Protein AF-A0A239QYM5-F1 (afdb_monomer)

Foldseek 3Di:
DPPVVPVVVVVVVVVVVVVVLVVVQLVLLLVVLLLLQVFKWKDFQQCCCCVVQNDGRPQKMKIKHFDAPDSSFQKHKMKIKIAGPVCRLAFIWIWMWIWGDDSRKIWTQTPQHNPFIKIFPPWDRDDFWTWGWIDRPPPDTTTDTITGDHDDCVVVCDVPQDDDPPVDRDDDDDDDDDDDDTRGGDPRVVSVVVVD

Radius of gyration: 20.9 Å; Cα contacts (8 Å, |Δi|>4): 338; chains: 1; bounding box: 51×33×72 Å

Nearest PDB structures (foldseek):
  5m3l-assembly1_O  TM=5.747E-01  e=1.608E-01  Lumbricus terrestris
  5o1r-assembly1_A  TM=5.368E-01  e=2.406E-01  Neisseria meningitidis
  5o1r-assembly2_B  TM=4.404E-01  e=1.353E-01  Neisseria meningitidis
  6cuj-assembly1_B  TM=4.727E-01  e=1.704E+00  Neisseria meningitidis

Secondary structure (DSSP, 8-state):
--STTSHHHHHHHHHHHHHHTTTTHHHHHHHHHHHHTTSEEEEEETTHHHHHHSS-GGGEEEEEEEE-SSTT-SEEEEEEEEEETT-TTTSEEEEEEEEEEETTEEEEEETT-TTS-EEEEEEEEETTEEEEEEE-SSS-EEEEEEEEE----HHHHHHHS-S-------------------EEETHHHHHHHTT-

Sequence (196 aa):
MKTVFNYTRIMFVAMAAMAVFTSCTKNEDDYIASSLRSSDWQGKITEYYQNRWGINGSEYSTVMGFESKDYHYTSGRGYELDYKTSSPKENYAFCTFKWFIVDGDITIIYDDDKWNPTYIVDYQLRGNSFYGYIYNASDRRIQFDLEKTTFTEWDYYRKHGSRYLNSDYYYAPKLNNKEGVSIAKGIFADILNKKK

pLDDT: mean 70.11, std 20.22, range [27.67, 97.31]

Solvent-accessible surface area (backbone atoms only — not comparable to full-atom values): 10954 Å² total; per-residue (Å²): 141,79,72,77,74,62,59,64,61,56,56,53,54,56,57,53,57,62,62,55,68,70,65,52,40,62,59,46,22,42,49,52,36,46,57,52,49,71,37,26,36,36,34,36,45,62,48,50,38,38,71,79,66,70,38,80,28,85,59,38,36,35,37,39,40,46,46,53,99,48,84,84,44,38,40,33,40,31,39,40,38,38,22,31,69,92,40,57,92,57,26,27,36,40,44,48,31,38,37,38,48,60,85,72,37,41,38,36,33,36,57,54,41,72,88,56,51,33,34,43,44,89,57,50,80,56,97,55,41,40,33,31,29,41,31,56,86,74,88,53,73,34,50,36,45,25,32,62,40,84,75,84,57,57,67,56,50,57,67,70,36,59,79,77,87,74,84,76,82,73,83,93,70,90,87,85,84,81,87,51,77,66,41,47,33,47,67,53,34,55,52,62,62,69,77,110

Structure (mmCIF, N/CA/C/O backbone):
data_AF-A0A239QYM5-F1
#
_entry.id   AF-A0A239QYM5-F1
#
loop_
_atom_site.group_PDB
_atom_site.id
_atom_site.type_symbol
_atom_site.label_atom_id
_atom_site.label_alt_id
_atom_site.label_comp_id
_atom_site.label_asym_id
_atom_site.label_entity_id
_atom_site.label_seq_id
_atom_site.pdbx_PDB_ins_code
_atom_site.Cartn_x
_atom_site.Cartn_y
_atom_site.Cartn_z
_atom_site.occupancy
_atom_site.B_iso_or_equiv
_atom_site.auth_seq_id
_atom_site.auth_comp_id
_atom_site.auth_asym_id
_atom_site.auth_atom_id
_atom_site.pdbx_PDB_model_num
ATOM 1 N N . MET A 1 1 ? -34.242 -19.684 52.645 1.00 44.31 1 MET A N 1
ATOM 2 C CA . MET A 1 1 ? -34.337 -18.829 51.436 1.00 44.31 1 MET A CA 1
ATOM 3 C C . MET A 1 1 ? -33.280 -17.715 51.456 1.00 44.31 1 MET A C 1
ATOM 5 O O . MET A 1 1 ? -33.625 -16.552 51.597 1.00 44.31 1 MET A O 1
ATOM 9 N N . LYS A 1 2 ? -31.983 -18.045 51.355 1.00 42.97 2 LYS A N 1
ATOM 10 C CA . LYS A 1 2 ? -30.891 -17.042 51.270 1.00 42.97 2 LYS A CA 1
ATOM 11 C C . LYS A 1 2 ? -29.893 -17.307 50.132 1.00 42.97 2 LYS A C 1
ATOM 13 O O . LYS A 1 2 ? -28.949 -16.554 49.958 1.00 42.97 2 LYS A O 1
ATOM 18 N N . THR A 1 3 ? -30.115 -18.349 49.336 1.00 43.06 3 THR A N 1
ATOM 19 C CA . THR A 1 3 ? -29.208 -18.780 48.261 1.00 43.06 3 THR A CA 1
ATOM 20 C C . THR A 1 3 ? -29.663 -18.341 46.868 1.00 43.06 3 THR A C 1
ATOM 22 O O . THR A 1 3 ? -28.852 -18.299 45.954 1.00 43.06 3 THR A O 1
ATOM 25 N N . VAL A 1 4 ? -30.928 -17.938 46.702 1.00 45.62 4 VAL A N 1
ATOM 26 C CA . VAL A 1 4 ? -31.498 -17.544 45.396 1.00 45.62 4 VAL A CA 1
ATOM 27 C C . VAL A 1 4 ? -31.183 -16.081 45.029 1.00 45.62 4 VAL A C 1
ATOM 29 O O . VAL A 1 4 ? -31.246 -15.710 43.865 1.00 45.62 4 VAL A O 1
ATOM 32 N N . PHE A 1 5 ? -30.768 -15.250 45.994 1.00 42.84 5 PHE A N 1
ATOM 33 C CA . PHE A 1 5 ? -30.502 -13.819 45.770 1.00 42.84 5 PHE A CA 1
ATOM 34 C C . PHE A 1 5 ? -29.092 -13.488 45.243 1.00 42.84 5 PHE A C 1
ATOM 36 O O . PHE A 1 5 ? -28.862 -12.358 44.816 1.00 42.84 5 PHE A O 1
ATOM 43 N N . ASN A 1 6 ? -28.153 -14.444 45.246 1.00 44.47 6 ASN A N 1
ATOM 44 C CA . ASN A 1 6 ? -26.763 -14.192 44.835 1.00 44.47 6 ASN A CA 1
ATOM 45 C C . ASN A 1 6 ? -26.455 -14.566 43.377 1.00 44.47 6 ASN A C 1
ATOM 47 O O . ASN A 1 6 ? -25.497 -14.040 42.815 1.00 44.47 6 ASN A O 1
ATOM 51 N N . TYR A 1 7 ? -27.267 -15.405 42.730 1.00 45.75 7 TYR A N 1
ATOM 52 C CA . TYR A 1 7 ? -27.028 -15.800 41.334 1.00 45.75 7 TYR A CA 1
ATOM 53 C C . TYR A 1 7 ? -27.542 -14.771 40.317 1.00 45.75 7 TYR A C 1
ATOM 55 O O . TYR A 1 7 ? -27.006 -14.661 39.218 1.00 45.75 7 TYR A O 1
ATOM 63 N N . THR A 1 8 ? -28.520 -13.945 40.692 1.00 45.50 8 THR A N 1
ATOM 64 C CA . THR A 1 8 ? -29.115 -12.930 39.809 1.00 45.50 8 THR A CA 1
ATOM 65 C C . THR A 1 8 ? -28.198 -11.727 39.567 1.00 45.50 8 THR A C 1
ATOM 67 O O . THR A 1 8 ? -28.269 -11.111 38.509 1.00 45.50 8 THR A O 1
ATOM 70 N N . ARG A 1 9 ? -27.295 -11.402 40.506 1.00 37.19 9 ARG A N 1
ATOM 71 C CA . ARG A 1 9 ? -26.331 -10.293 40.349 1.00 37.19 9 ARG A CA 1
ATOM 72 C C . ARG A 1 9 ? -25.123 -10.660 39.484 1.00 37.19 9 ARG A C 1
ATOM 74 O O . ARG A 1 9 ? -24.604 -9.800 38.785 1.00 37.19 9 ARG A O 1
ATOM 81 N N . ILE A 1 10 ? -24.710 -11.929 39.484 1.00 50.69 10 ILE A N 1
ATOM 82 C CA . ILE A 1 10 ? -23.564 -12.408 38.692 1.00 50.69 10 ILE A CA 1
ATOM 83 C C . ILE A 1 10 ? -23.925 -12.489 37.198 1.00 50.69 10 ILE A C 1
ATOM 85 O O . ILE A 1 10 ? -23.101 -12.163 36.347 1.00 50.69 10 ILE A O 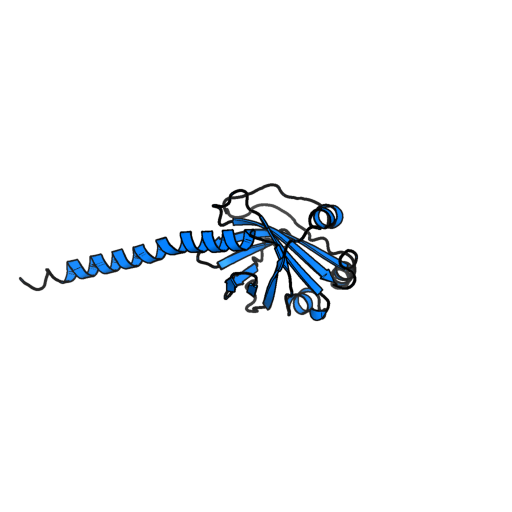1
ATOM 89 N N . MET A 1 11 ? -25.177 -12.821 36.864 1.00 41.81 11 MET A N 1
ATOM 90 C CA . MET A 1 11 ? -25.630 -12.902 35.468 1.00 41.81 11 MET A CA 1
ATOM 91 C C . MET A 1 11 ? -25.714 -11.532 34.764 1.00 41.81 11 MET A C 1
ATOM 93 O O . MET A 1 11 ? -25.454 -11.447 33.567 1.00 41.81 11 MET A O 1
ATOM 97 N N . PHE A 1 12 ? -26.008 -10.448 35.495 1.00 44.31 12 PHE A N 1
ATOM 98 C CA . PHE A 1 12 ? -26.044 -9.089 34.930 1.00 44.31 12 PHE A CA 1
ATOM 99 C C . PHE A 1 12 ? -24.647 -8.511 34.648 1.00 44.31 12 PHE A C 1
ATOM 101 O O . PHE A 1 12 ? -24.471 -7.785 33.672 1.00 44.31 12 PHE A O 1
ATOM 108 N N . VAL A 1 13 ? -23.638 -8.867 35.450 1.00 50.78 13 VAL A N 1
ATOM 109 C CA . VAL A 1 13 ? -22.245 -8.427 35.236 1.00 50.78 13 VAL A CA 1
ATOM 110 C C . VAL A 1 13 ? -21.627 -9.108 34.007 1.00 50.78 13 VAL A C 1
ATOM 112 O O . VAL A 1 13 ? -20.886 -8.470 33.265 1.00 50.78 13 VAL A O 1
ATOM 115 N N . ALA A 1 14 ? -21.985 -10.365 33.729 1.00 43.38 14 ALA A N 1
ATOM 116 C CA . ALA A 1 14 ? -21.497 -11.088 32.552 1.00 43.38 14 ALA A CA 1
ATOM 117 C C . ALA A 1 14 ? -22.069 -10.548 31.224 1.00 43.38 14 ALA A C 1
ATOM 119 O O . ALA A 1 14 ? -21.339 -10.464 30.239 1.00 43.38 14 ALA A O 1
ATOM 120 N N . MET A 1 15 ? -23.339 -10.120 31.193 1.00 45.81 15 MET A N 1
ATOM 121 C CA . MET A 1 15 ? -23.929 -9.467 30.010 1.00 45.81 15 MET A CA 1
ATOM 122 C C . MET A 1 15 ? -23.412 -8.037 29.803 1.00 45.81 15 MET A C 1
ATOM 124 O O . MET A 1 15 ? -23.202 -7.626 28.664 1.00 45.81 15 MET A O 1
ATOM 128 N N . ALA A 1 16 ? -23.137 -7.297 30.883 1.00 47.28 16 ALA A N 1
ATOM 129 C CA . ALA A 1 16 ? -22.505 -5.983 30.785 1.00 47.28 16 ALA A CA 1
ATOM 130 C C . ALA A 1 16 ? -21.058 -6.077 30.270 1.00 47.28 16 ALA A C 1
ATOM 132 O O . ALA A 1 16 ? -20.654 -5.243 29.471 1.00 47.28 16 ALA A O 1
ATOM 133 N N . ALA A 1 17 ? -20.300 -7.114 30.648 1.00 41.53 17 ALA A N 1
ATOM 134 C CA . ALA A 1 17 ? -18.936 -7.326 30.157 1.00 41.53 17 ALA A CA 1
ATOM 135 C C . ALA A 1 17 ? -18.876 -7.655 28.652 1.00 41.53 17 ALA A C 1
ATOM 137 O O . ALA A 1 17 ? -17.955 -7.209 27.976 1.00 41.53 17 ALA A O 1
ATOM 138 N N . MET A 1 18 ? -19.871 -8.362 28.099 1.00 43.09 18 MET A N 1
ATOM 139 C CA . MET A 1 18 ? -19.946 -8.615 26.648 1.00 43.09 18 MET A CA 1
ATOM 140 C C . MET A 1 18 ? -20.320 -7.361 25.841 1.00 43.09 18 MET A C 1
ATOM 142 O O . MET A 1 18 ? -19.916 -7.242 24.689 1.00 43.09 18 MET A O 1
ATOM 146 N N . ALA A 1 19 ? -21.032 -6.402 26.442 1.00 45.22 19 ALA A N 1
ATOM 147 C CA . ALA A 1 19 ? -21.375 -5.129 25.802 1.00 45.22 19 ALA A CA 1
ATOM 148 C C . ALA A 1 19 ? -20.209 -4.116 25.764 1.00 45.22 19 ALA A C 1
ATOM 150 O O . ALA A 1 19 ? -20.283 -3.124 25.042 1.00 45.22 19 ALA A O 1
ATOM 151 N N . VAL A 1 20 ? -19.126 -4.350 26.519 1.00 41.16 20 VAL A N 1
ATOM 152 C CA . VAL A 1 20 ? -17.941 -3.468 26.531 1.00 41.16 20 VAL A CA 1
ATOM 153 C C . VAL A 1 20 ? -17.001 -3.760 25.353 1.00 41.16 20 VAL A C 1
ATOM 155 O O . VAL A 1 20 ? -16.323 -2.852 24.881 1.00 41.16 20 VAL A O 1
ATOM 158 N N . PHE A 1 21 ? -17.007 -4.978 24.801 1.00 42.19 21 PHE A N 1
ATOM 159 C CA . PHE A 1 21 ? -16.112 -5.337 23.693 1.00 42.19 21 PHE A CA 1
ATOM 160 C C . PHE A 1 21 ? -16.542 -4.792 22.323 1.00 42.19 21 PHE A C 1
ATOM 162 O O . PHE A 1 21 ? -15.709 -4.699 21.432 1.00 42.19 21 PHE A O 1
ATOM 169 N N . THR A 1 22 ? -17.793 -4.356 22.145 1.00 44.97 22 THR A N 1
ATOM 170 C CA . THR A 1 22 ? -18.272 -3.814 20.856 1.00 44.97 22 THR A CA 1
ATOM 171 C C . THR A 1 22 ? -18.148 -2.290 20.740 1.00 44.97 22 THR A C 1
ATOM 173 O O . THR A 1 22 ? -18.453 -1.728 19.693 1.00 44.97 22 THR A O 1
ATOM 176 N N . SER A 1 23 ? -17.754 -1.592 21.813 1.00 39.66 23 SER A N 1
ATOM 177 C CA . SER A 1 23 ? -17.667 -0.121 21.834 1.00 39.66 23 SER A CA 1
ATOM 178 C C . SER A 1 23 ? -16.258 0.421 21.572 1.00 39.66 23 SER A C 1
ATOM 180 O O . SER A 1 23 ? -16.128 1.610 21.277 1.00 39.66 23 SER A O 1
ATOM 182 N N . CYS A 1 24 ? -15.215 -0.400 21.704 1.00 46.97 24 CYS A N 1
ATOM 183 C CA . CYS A 1 24 ? -13.837 0.028 21.450 1.00 46.97 24 CYS A CA 1
ATOM 184 C C . CYS A 1 24 ? -13.438 -0.136 19.980 1.00 46.97 24 CYS A C 1
ATOM 186 O O . CYS A 1 24 ? -12.717 0.718 19.472 1.00 46.97 24 CYS A O 1
ATOM 188 N N . THR A 1 25 ? -13.964 -1.152 19.287 1.00 53.25 25 THR A N 1
ATOM 189 C CA . THR A 1 25 ? -13.592 -1.454 17.894 1.00 53.25 25 THR A CA 1
ATOM 190 C C . THR A 1 25 ? -13.949 -0.319 16.945 1.00 53.25 25 THR A C 1
ATOM 192 O O . THR A 1 25 ? -13.138 0.065 16.118 1.00 53.25 25 THR A O 1
ATOM 195 N N . LYS A 1 26 ? -15.102 0.336 17.134 1.00 58.53 26 LYS A N 1
ATOM 196 C CA . LYS A 1 26 ? -15.477 1.497 16.312 1.00 58.53 26 LYS A CA 1
ATOM 197 C C . LYS A 1 26 ? -14.468 2.650 16.417 1.00 58.53 26 LYS A C 1
ATOM 199 O O . LYS A 1 26 ? -14.127 3.255 15.410 1.00 58.53 26 LYS A O 1
ATOM 204 N N . ASN A 1 27 ? -13.979 2.939 17.625 1.00 72.25 27 ASN A N 1
ATOM 205 C CA . ASN A 1 27 ? -12.994 4.005 17.829 1.00 72.25 27 ASN A CA 1
ATOM 206 C C . ASN A 1 27 ? -11.602 3.607 17.312 1.00 72.25 27 ASN A C 1
ATOM 208 O O . ASN A 1 27 ? -10.841 4.463 16.865 1.00 72.25 27 ASN A O 1
ATOM 212 N N . GLU A 1 28 ? -11.266 2.321 17.396 1.00 82.00 28 GLU A N 1
ATOM 213 C CA . GLU A 1 28 ? -10.005 1.762 16.912 1.00 82.00 28 GLU A CA 1
ATOM 214 C C . GLU A 1 28 ? -9.948 1.738 15.381 1.00 82.00 28 GLU A C 1
ATOM 216 O O . GLU A 1 28 ? -9.005 2.276 14.799 1.00 82.00 28 GLU A O 1
ATOM 221 N N . ASP A 1 29 ? -10.992 1.237 14.724 1.00 85.12 29 ASP A N 1
ATOM 222 C CA . ASP A 1 29 ? -11.104 1.208 13.266 1.00 85.12 29 ASP A CA 1
ATOM 223 C C . ASP A 1 29 ? -11.077 2.629 12.683 1.00 85.12 29 ASP A C 1
ATOM 225 O O . ASP A 1 29 ? -10.397 2.882 11.686 1.00 85.12 29 ASP A O 1
ATOM 229 N N . ASP A 1 30 ? -11.753 3.587 13.329 1.00 84.44 30 ASP A N 1
ATOM 230 C CA . ASP A 1 30 ? -11.715 5.003 12.947 1.00 84.44 30 ASP A CA 1
ATOM 231 C C . ASP A 1 30 ? -10.291 5.584 13.063 1.00 84.44 30 ASP A C 1
ATOM 233 O O . ASP A 1 30 ? -9.836 6.322 12.179 1.00 84.44 30 ASP A O 1
ATOM 237 N N . TYR A 1 31 ? -9.553 5.233 14.124 1.00 86.75 31 TYR A N 1
ATOM 238 C CA . TYR A 1 31 ? -8.163 5.657 14.316 1.00 86.75 31 TYR A CA 1
ATOM 239 C C . TYR A 1 31 ? -7.226 5.063 13.258 1.00 86.75 31 TYR A C 1
ATOM 241 O O . TYR A 1 31 ? -6.402 5.789 12.687 1.00 86.75 31 TYR A O 1
ATOM 249 N N . ILE A 1 32 ? -7.365 3.770 12.963 1.00 89.88 32 ILE A N 1
ATOM 250 C CA . ILE A 1 32 ? -6.603 3.082 11.914 1.00 89.88 32 ILE A CA 1
ATOM 251 C C . ILE A 1 32 ? -6.903 3.736 10.564 1.00 89.88 32 ILE A C 1
ATOM 253 O O . ILE A 1 32 ? -5.979 4.134 9.853 1.00 89.88 32 ILE A O 1
ATOM 257 N N . ALA A 1 33 ? -8.183 3.946 10.241 1.00 89.69 33 ALA A N 1
ATOM 258 C CA .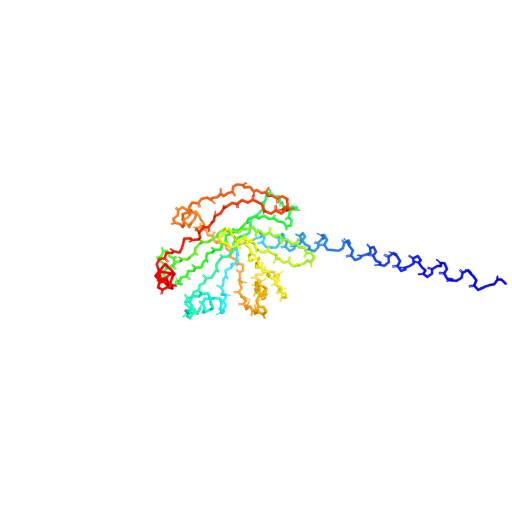 ALA A 1 33 ? -8.616 4.592 9.006 1.00 89.69 33 ALA A CA 1
ATOM 259 C C . ALA A 1 33 ? -8.011 5.990 8.860 1.00 89.69 33 ALA A C 1
ATOM 261 O O . ALA A 1 33 ? -7.502 6.348 7.797 1.00 89.69 33 ALA A O 1
ATOM 262 N N . SER A 1 34 ? -8.067 6.791 9.926 1.00 88.75 34 SER A N 1
ATOM 263 C CA . SER A 1 34 ? -7.494 8.136 9.947 1.00 88.75 34 SER A CA 1
ATOM 264 C C . SER A 1 34 ? -5.979 8.107 9.768 1.00 88.75 34 SER A C 1
ATOM 266 O O . SER A 1 34 ? -5.428 8.959 9.071 1.00 88.75 34 SER A O 1
ATOM 268 N N . SER A 1 35 ? -5.300 7.137 10.377 1.00 92.06 35 SER A N 1
ATOM 269 C CA . SER A 1 35 ? -3.848 6.992 10.284 1.00 92.06 35 SER A CA 1
ATOM 270 C C . SER A 1 35 ? -3.422 6.588 8.873 1.00 92.06 35 SER A C 1
ATOM 272 O O . SER A 1 35 ? -2.556 7.257 8.305 1.00 92.06 35 SER A O 1
ATOM 274 N N . LEU A 1 36 ? -4.091 5.599 8.264 1.00 92.88 36 LEU A N 1
ATOM 275 C CA . LEU A 1 36 ? -3.855 5.173 6.878 1.00 92.88 36 LEU A CA 1
ATOM 276 C C . LEU A 1 36 ? -3.997 6.336 5.897 1.00 92.88 36 LEU A C 1
ATOM 278 O O . LEU A 1 36 ? -3.128 6.535 5.058 1.00 92.88 36 LEU A O 1
ATOM 282 N N . ARG A 1 37 ? -5.058 7.138 6.043 1.00 91.56 37 ARG A N 1
ATOM 283 C CA . ARG A 1 37 ? -5.362 8.281 5.164 1.00 91.56 37 ARG A CA 1
ATOM 284 C C . ARG A 1 37 ? -4.504 9.519 5.422 1.00 91.56 37 ARG A C 1
ATOM 286 O O . ARG A 1 37 ? -4.624 10.506 4.702 1.00 91.56 37 ARG A O 1
ATOM 293 N N . SER A 1 38 ? -3.678 9.520 6.467 1.00 89.88 38 SER A N 1
ATOM 294 C CA . SER A 1 38 ? -2.882 10.696 6.841 1.00 89.88 38 SER A CA 1
ATOM 295 C C . SER A 1 38 ? -1.667 10.936 5.937 1.00 89.88 38 SER A C 1
ATOM 297 O O . SER A 1 38 ? -0.956 11.923 6.151 1.00 89.88 38 SER A O 1
ATOM 299 N N . SER A 1 39 ? -1.380 10.009 5.018 1.00 92.50 39 SER A N 1
ATOM 300 C CA . SER A 1 39 ? -0.243 10.041 4.099 1.00 92.50 39 SER A CA 1
ATOM 301 C C . SER A 1 39 ? -0.323 8.917 3.071 1.00 92.50 39 SER A C 1
ATOM 303 O O . SER A 1 39 ? -1.140 8.009 3.2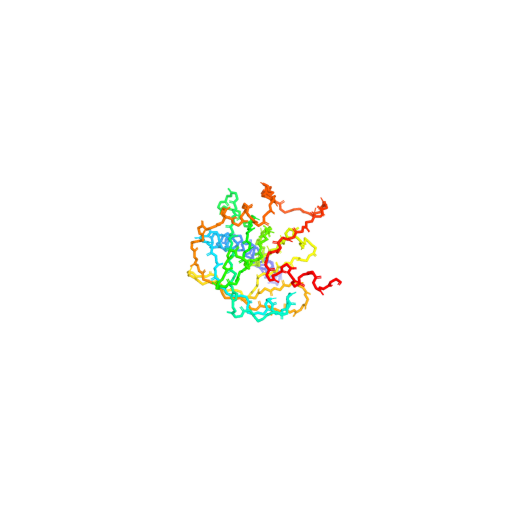01 1.00 92.50 39 SER A O 1
ATOM 305 N N . ASP A 1 40 ? 0.608 8.934 2.124 1.00 96.75 40 ASP A N 1
ATOM 306 C CA . ASP A 1 40 ? 1.000 7.733 1.398 1.00 96.75 40 ASP A CA 1
ATOM 307 C C . ASP A 1 40 ? 2.024 6.930 2.212 1.00 96.75 40 ASP A C 1
ATOM 309 O O . ASP A 1 40 ? 2.725 7.466 3.077 1.00 96.75 40 ASP A O 1
ATOM 313 N N . TRP A 1 41 ? 2.134 5.641 1.919 1.00 97.31 41 TRP A N 1
ATOM 314 C CA . TRP A 1 41 ? 3.014 4.711 2.619 1.00 97.31 41 TRP A CA 1
ATOM 315 C C . TRP A 1 41 ? 3.958 4.064 1.629 1.00 97.31 41 TRP A C 1
ATOM 317 O O . TRP A 1 41 ? 3.510 3.391 0.706 1.00 97.31 41 TRP A O 1
ATOM 327 N N . GLN A 1 42 ? 5.257 4.271 1.804 1.00 96.38 42 GLN A N 1
ATOM 328 C CA . GLN A 1 42 ? 6.264 3.845 0.849 1.00 96.38 42 GLN A CA 1
ATOM 329 C C . GLN A 1 42 ? 7.358 3.016 1.497 1.00 96.38 42 GLN A C 1
ATOM 331 O O . GLN A 1 42 ? 7.915 3.390 2.519 1.00 96.38 42 GLN A O 1
ATOM 336 N N . GLY A 1 43 ? 7.744 1.930 0.846 1.00 93.31 43 GLY A N 1
ATOM 337 C CA . GLY A 1 43 ? 8.843 1.109 1.320 1.00 93.31 43 GLY A CA 1
ATOM 338 C C . GLY A 1 43 ? 8.932 -0.185 0.546 1.00 93.31 43 GLY A C 1
ATOM 339 O O . GLY A 1 43 ? 8.904 -0.168 -0.687 1.00 93.31 43 GLY A O 1
ATOM 340 N N . LYS A 1 44 ? 9.086 -1.296 1.260 1.00 87.50 44 LYS A N 1
ATOM 341 C CA . LYS A 1 44 ? 9.330 -2.611 0.673 1.00 87.50 44 LYS A CA 1
ATOM 342 C C . LYS A 1 44 ? 8.295 -3.620 1.134 1.00 87.50 44 LYS A C 1
ATOM 344 O O . LYS A 1 44 ? 7.927 -3.676 2.302 1.00 87.50 44 LYS A O 1
ATOM 349 N N . ILE A 1 45 ? 7.938 -4.499 0.209 1.00 84.06 45 ILE A N 1
ATOM 350 C CA . ILE A 1 45 ? 7.223 -5.736 0.499 1.00 84.06 45 ILE A CA 1
ATOM 351 C C . ILE A 1 45 ? 8.168 -6.874 0.116 1.00 84.06 45 ILE A C 1
ATOM 353 O O . ILE A 1 45 ? 8.296 -7.246 -1.051 1.00 84.06 45 ILE A O 1
ATOM 357 N N . THR A 1 46 ? 8.930 -7.355 1.096 1.00 64.94 46 THR A N 1
ATOM 358 C CA . THR A 1 46 ? 10.202 -8.071 0.899 1.00 64.94 46 THR A CA 1
ATOM 359 C C . THR A 1 46 ? 10.068 -9.367 0.101 1.00 64.94 46 THR A C 1
ATOM 361 O O . THR A 1 46 ? 10.946 -9.664 -0.708 1.00 64.94 46 THR A O 1
ATOM 364 N N . GLU A 1 47 ? 8.968 -10.111 0.269 1.00 63.16 47 GLU A N 1
ATOM 365 C CA . GLU A 1 47 ? 8.757 -11.395 -0.425 1.00 63.16 47 GLU A CA 1
ATOM 366 C C . GLU A 1 47 ? 7.697 -11.357 -1.536 1.00 63.16 47 GLU A C 1
ATOM 368 O O . GLU A 1 47 ? 7.566 -12.317 -2.298 1.00 63.16 47 GLU A O 1
ATOM 373 N N . TYR A 1 48 ? 6.938 -10.269 -1.668 1.00 64.19 48 TYR A N 1
ATOM 374 C CA . TYR A 1 48 ? 5.825 -10.196 -2.620 1.00 64.19 48 TYR A CA 1
ATOM 375 C C . TYR A 1 48 ? 6.291 -10.303 -4.068 1.00 64.19 48 TYR A C 1
ATOM 377 O O . TYR A 1 48 ? 5.770 -11.111 -4.835 1.00 64.19 48 TYR A O 1
ATOM 385 N N . TYR A 1 49 ? 7.350 -9.577 -4.413 1.00 57.78 49 TYR A N 1
ATOM 386 C CA . TYR A 1 49 ? 7.933 -9.574 -5.750 1.00 57.78 49 TYR A CA 1
ATOM 387 C C . TYR A 1 49 ? 8.456 -10.948 -6.178 1.00 57.78 49 TYR A C 1
ATOM 389 O O . TYR A 1 49 ? 8.221 -11.395 -7.305 1.00 57.78 49 TYR A O 1
ATOM 397 N N . GLN A 1 50 ? 9.113 -11.660 -5.263 1.00 53.84 50 GLN A N 1
ATOM 398 C CA . GLN A 1 50 ? 9.644 -12.986 -5.556 1.00 53.84 50 GLN A CA 1
ATOM 399 C C . GLN A 1 50 ? 8.526 -14.026 -5.668 1.00 53.84 50 GLN A C 1
ATOM 401 O O . GLN A 1 50 ? 8.591 -14.901 -6.527 1.00 53.84 50 GLN A O 1
ATOM 406 N N . ASN A 1 51 ? 7.458 -13.894 -4.885 1.00 53.91 51 ASN A N 1
ATOM 407 C CA . ASN A 1 51 ? 6.344 -14.840 -4.900 1.00 53.91 51 ASN A CA 1
ATOM 408 C C . ASN A 1 51 ? 5.361 -14.598 -6.057 1.00 53.91 51 ASN A C 1
ATOM 410 O O . ASN A 1 51 ? 4.960 -15.545 -6.733 1.00 53.91 51 ASN A O 1
ATOM 414 N N . ARG A 1 52 ? 4.996 -13.341 -6.336 1.00 55.03 52 ARG A N 1
ATOM 415 C CA . ARG A 1 52 ? 4.077 -12.982 -7.430 1.00 55.03 52 ARG A CA 1
ATOM 416 C C . ARG A 1 52 ? 4.767 -13.097 -8.793 1.00 55.03 52 ARG A C 1
ATOM 418 O O . ARG A 1 52 ? 4.194 -13.626 -9.753 1.00 55.03 52 ARG A O 1
ATOM 425 N N . TRP A 1 53 ? 6.035 -12.688 -8.870 1.00 51.09 53 TRP A N 1
ATOM 426 C CA . TRP A 1 53 ? 6.734 -12.479 -10.143 1.00 51.09 53 TRP A CA 1
ATOM 427 C C . TRP A 1 53 ? 8.102 -13.161 -10.271 1.00 51.09 53 TRP A C 1
ATOM 429 O O . TRP A 1 53 ? 8.656 -13.168 -11.366 1.00 51.09 53 TRP A O 1
ATOM 439 N N . GLY A 1 54 ? 8.634 -13.801 -9.226 1.00 53.97 54 GLY A N 1
ATOM 440 C CA . GLY A 1 54 ? 9.918 -14.512 -9.308 1.00 53.97 54 GLY A CA 1
ATOM 441 C C . GLY A 1 54 ? 11.147 -13.600 -9.335 1.00 53.97 54 GLY A C 1
ATOM 442 O O . GLY A 1 54 ? 12.209 -14.045 -9.762 1.00 53.97 54 GLY A O 1
ATOM 443 N N . ILE A 1 55 ? 11.023 -12.338 -8.908 1.00 61.38 55 ILE A N 1
ATOM 444 C CA . ILE A 1 55 ? 12.110 -11.346 -8.940 1.00 61.38 55 ILE A CA 1
ATOM 445 C C . ILE A 1 55 ? 12.563 -10.935 -7.538 1.00 61.38 55 ILE A C 1
ATOM 447 O O . ILE A 1 55 ? 11.760 -10.876 -6.610 1.00 61.38 55 ILE A O 1
ATOM 451 N N . ASN A 1 56 ? 13.854 -10.627 -7.392 1.00 64.56 56 ASN A N 1
ATOM 452 C CA . ASN A 1 56 ? 14.414 -10.128 -6.138 1.00 64.56 56 ASN A CA 1
ATOM 453 C C . ASN A 1 56 ? 13.783 -8.769 -5.787 1.00 64.56 56 ASN A C 1
ATOM 455 O O . ASN A 1 56 ? 13.970 -7.794 -6.513 1.00 64.56 56 ASN A O 1
ATOM 459 N N . GLY A 1 57 ? 1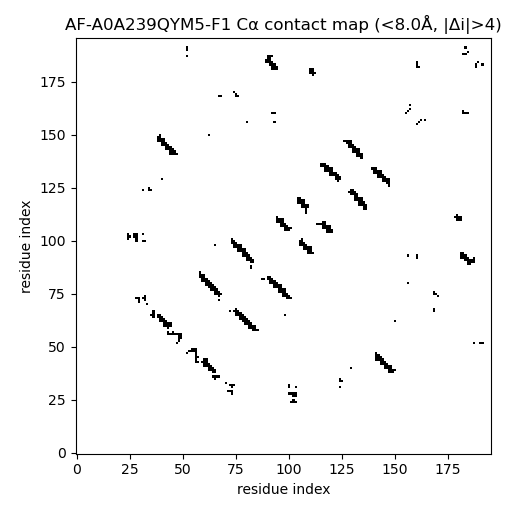3.047 -8.714 -4.675 1.00 65.12 57 GLY A N 1
ATOM 460 C CA . GLY A 1 57 ? 12.307 -7.529 -4.232 1.00 65.12 57 GLY A CA 1
ATOM 461 C C . GLY A 1 57 ? 13.178 -6.357 -3.770 1.00 65.12 57 GLY A C 1
ATOM 462 O O . GLY A 1 57 ? 12.656 -5.270 -3.552 1.00 65.12 57 GLY A O 1
ATOM 463 N N . SER A 1 58 ? 14.497 -6.534 -3.621 1.00 73.12 58 SER A N 1
ATOM 464 C CA . SER A 1 58 ? 15.384 -5.501 -3.065 1.00 73.12 58 SER A CA 1
ATOM 465 C C . SER A 1 58 ? 15.525 -4.248 -3.935 1.00 73.12 58 SER A C 1
ATOM 467 O O . SER A 1 58 ? 15.784 -3.172 -3.392 1.00 73.12 58 SER A O 1
ATOM 469 N N . GLU A 1 59 ? 15.348 -4.383 -5.253 1.00 79.50 59 GLU A N 1
ATOM 470 C CA . GLU A 1 59 ? 15.433 -3.289 -6.233 1.00 79.50 59 GLU A CA 1
ATOM 471 C C . GLU A 1 59 ? 14.123 -2.503 -6.373 1.00 79.50 59 GLU A C 1
ATOM 473 O O . GLU A 1 59 ? 14.087 -1.481 -7.068 1.00 79.50 59 GLU A O 1
ATOM 478 N N . TYR A 1 60 ? 13.053 -2.979 -5.736 1.00 80.75 60 TYR A N 1
ATOM 479 C CA . TYR A 1 60 ? 11.704 -2.462 -5.898 1.00 80.75 60 TYR A CA 1
ATOM 480 C C . TYR A 1 60 ? 11.234 -1.715 -4.655 1.00 80.75 60 TYR A C 1
ATOM 482 O O . TYR A 1 60 ? 11.672 -1.980 -3.532 1.00 80.75 60 TYR A O 1
ATOM 490 N N . SER A 1 61 ? 10.344 -0.757 -4.878 1.00 89.94 61 SER A N 1
ATOM 491 C CA . SER A 1 61 ? 9.626 -0.053 -3.828 1.00 89.94 61 SER A CA 1
ATOM 492 C C . SER A 1 61 ? 8.142 -0.070 -4.143 1.00 89.94 61 SER A C 1
ATOM 494 O O . SER A 1 61 ? 7.751 0.038 -5.305 1.00 89.94 61 SER A O 1
ATOM 496 N N . THR A 1 62 ? 7.346 -0.194 -3.090 1.00 91.44 62 THR A N 1
ATOM 497 C CA . THR A 1 62 ? 5.894 -0.086 -3.134 1.00 91.44 62 THR A CA 1
ATOM 498 C C . THR A 1 62 ? 5.480 1.240 -2.517 1.00 91.44 62 THR A C 1
ATOM 500 O O . THR A 1 62 ? 6.038 1.633 -1.493 1.00 91.44 62 THR A O 1
ATOM 503 N N . VAL A 1 63 ? 4.499 1.907 -3.119 1.00 95.06 63 VAL A N 1
ATOM 504 C CA . VAL A 1 63 ? 3.789 3.062 -2.563 1.00 95.06 63 VAL A CA 1
ATOM 505 C C . VAL A 1 63 ? 2.308 2.721 -2.503 1.00 95.06 63 VAL A C 1
ATOM 507 O O . VAL A 1 63 ? 1.725 2.352 -3.520 1.00 95.06 63 VAL A O 1
ATOM 510 N N . MET A 1 64 ? 1.695 2.881 -1.334 1.00 95.25 64 MET A N 1
ATOM 511 C CA . MET A 1 64 ? 0.263 2.702 -1.122 1.00 95.25 64 MET A CA 1
ATOM 512 C C . MET A 1 64 ? -0.384 4.015 -0.692 1.00 95.25 64 MET A C 1
ATOM 514 O O . MET A 1 64 ? 0.0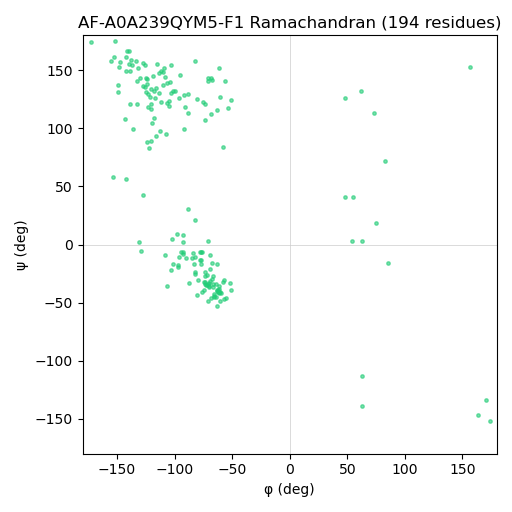38 4.628 0.287 1.00 95.25 64 MET A O 1
ATOM 518 N N . GLY A 1 65 ? -1.427 4.427 -1.407 1.00 95.19 65 GLY A N 1
ATOM 519 C CA . GLY A 1 65 ? -2.270 5.566 -1.047 1.00 95.19 65 GLY A CA 1
ATOM 520 C C . GLY A 1 65 ? -3.658 5.096 -0.623 1.00 95.19 65 GLY A C 1
ATOM 521 O O . GLY A 1 65 ? -4.240 4.233 -1.283 1.00 95.19 65 GLY A O 1
ATOM 522 N N . PHE A 1 66 ? -4.204 5.675 0.450 1.00 93.12 66 PHE A N 1
ATOM 523 C CA . PHE A 1 66 ? -5.541 5.368 0.967 1.00 93.12 66 PHE A CA 1
ATOM 524 C C . PHE A 1 66 ? -6.413 6.625 0.959 1.00 93.12 66 PHE A C 1
ATOM 526 O O . PHE A 1 66 ? -6.117 7.618 1.618 1.00 93.12 66 PHE A O 1
ATOM 533 N N . GLU A 1 67 ? -7.529 6.568 0.243 1.00 90.56 67 GLU A N 1
ATOM 534 C CA . GLU A 1 67 ? -8.518 7.635 0.122 1.00 90.56 67 GLU A CA 1
ATOM 535 C C . GLU A 1 67 ? -9.873 7.166 0.662 1.00 90.56 67 GLU A C 1
ATOM 537 O O . GLU A 1 67 ? -10.280 6.018 0.481 1.00 90.56 67 GLU A O 1
ATOM 542 N N . SER A 1 68 ? -10.620 8.075 1.284 1.00 81.69 68 SER A N 1
ATOM 543 C CA . SER A 1 68 ? -12.038 7.871 1.578 1.00 81.69 68 SER A CA 1
ATOM 544 C C . SER A 1 68 ? -12.833 9.136 1.284 1.00 81.69 68 SER A C 1
ATOM 546 O O . SER A 1 68 ? -12.274 10.229 1.229 1.00 81.69 68 SER A O 1
ATOM 548 N N . LYS A 1 69 ? -14.142 8.979 1.079 1.00 73.00 69 LYS A N 1
ATOM 549 C CA . LYS A 1 69 ? -15.064 10.090 0.812 1.00 73.00 69 LYS A CA 1
ATOM 550 C C . LYS A 1 69 ? -15.237 11.001 2.027 1.00 73.00 69 LYS A C 1
ATOM 552 O O . LYS A 1 69 ? -15.524 12.180 1.858 1.00 73.00 69 LYS A O 1
ATOM 557 N N . ASP A 1 70 ? -15.099 10.439 3.225 1.00 69.12 70 ASP A N 1
ATOM 558 C CA . ASP A 1 70 ? -15.291 11.125 4.499 1.00 69.12 70 ASP A CA 1
ATOM 559 C C . ASP A 1 70 ? -14.253 10.633 5.519 1.00 69.12 70 ASP A C 1
ATOM 561 O O . ASP A 1 70 ? -13.823 9.476 5.483 1.00 69.12 70 ASP A O 1
ATOM 565 N N . TYR A 1 71 ? -13.855 11.510 6.441 1.00 64.06 71 TYR A N 1
ATOM 566 C CA . TYR A 1 71 ? -12.922 11.179 7.514 1.00 64.06 71 TYR A CA 1
ATOM 567 C C . TYR A 1 71 ? -13.484 10.187 8.540 1.00 64.06 71 TYR A C 1
ATOM 569 O O . TYR A 1 71 ? -12.691 9.605 9.278 1.00 64.06 71 TYR A O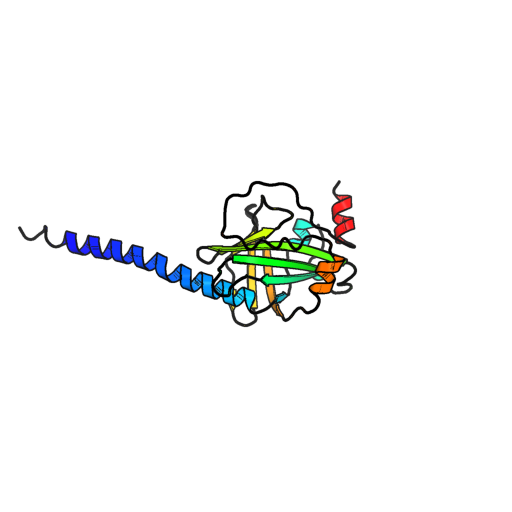 1
ATOM 577 N N . HIS A 1 72 ? -14.797 9.966 8.574 1.00 65.94 72 HIS A N 1
ATOM 578 C CA . HIS A 1 72 ? -15.466 9.015 9.468 1.00 65.94 72 HIS A CA 1
ATOM 579 C C . HIS A 1 72 ? -15.663 7.623 8.865 1.00 65.94 72 HIS A C 1
ATOM 581 O O . HIS A 1 72 ? -16.290 6.765 9.481 1.00 65.94 72 HIS A O 1
ATOM 587 N N . TYR A 1 73 ? -15.193 7.390 7.640 1.00 75.00 73 TYR A N 1
ATOM 588 C CA . TYR A 1 73 ? -15.307 6.077 7.027 1.00 75.00 73 TYR A CA 1
ATOM 589 C C . TYR A 1 73 ? -14.069 5.229 7.300 1.00 75.00 73 TYR A C 1
ATOM 591 O O . TYR A 1 73 ? -12.936 5.599 6.981 1.00 75.00 73 TYR A O 1
ATOM 599 N N . THR A 1 74 ? -14.330 4.024 7.796 1.00 84.19 74 THR A N 1
ATOM 600 C CA . THR A 1 74 ? -13.375 2.922 7.950 1.00 84.19 74 THR A CA 1
ATOM 601 C C . THR A 1 74 ? -13.192 2.136 6.653 1.00 84.19 74 THR A C 1
ATOM 603 O O . THR A 1 74 ? -12.794 0.979 6.661 1.00 84.19 74 THR A O 1
ATOM 606 N N . SER A 1 75 ? -13.520 2.746 5.513 1.00 84.31 75 SER A N 1
ATOM 607 C CA . SER A 1 75 ? -13.432 2.137 4.190 1.00 84.31 75 SER A CA 1
ATOM 608 C C . SER A 1 75 ? -13.211 3.184 3.111 1.00 84.31 75 SER A C 1
ATOM 610 O O . SER A 1 75 ? -13.476 4.374 3.311 1.00 84.31 75 SER A O 1
ATOM 612 N N . GLY A 1 76 ? -12.744 2.745 1.948 1.00 85.19 76 GLY A N 1
ATOM 613 C CA . GLY A 1 76 ? -12.514 3.632 0.825 1.00 85.19 76 GLY A CA 1
ATOM 614 C C . GLY A 1 76 ? -11.835 2.968 -0.366 1.00 85.19 76 GLY A C 1
ATOM 615 O O . GLY A 1 76 ? -11.991 1.773 -0.635 1.00 85.19 76 GLY A O 1
ATOM 616 N N . ARG A 1 77 ? -11.107 3.790 -1.116 1.00 85.94 77 ARG A N 1
ATOM 617 C CA . ARG A 1 77 ? -10.339 3.407 -2.300 1.00 85.94 77 ARG A CA 1
ATOM 618 C C . ARG A 1 77 ? -8.865 3.625 -2.035 1.00 85.94 77 ARG A C 1
ATOM 620 O O . ARG A 1 77 ? -8.496 4.438 -1.198 1.00 85.94 77 ARG A O 1
ATOM 627 N N . GLY A 1 78 ? -8.027 2.897 -2.741 1.00 89.62 78 GLY A N 1
ATOM 628 C CA . GLY A 1 78 ? -6.600 3.118 -2.675 1.00 89.62 78 GLY A CA 1
ATOM 629 C C . GLY A 1 78 ? -5.903 2.720 -3.953 1.00 89.62 78 GLY A C 1
ATOM 630 O O . GLY A 1 78 ? -6.517 2.208 -4.898 1.00 89.62 78 GLY A O 1
ATOM 631 N N . TYR A 1 79 ? -4.616 3.008 -3.960 1.00 88.69 79 TYR A N 1
ATOM 632 C CA . TYR A 1 79 ? -3.721 2.782 -5.078 1.00 88.69 79 TYR A CA 1
ATOM 633 C C . TYR A 1 79 ? -2.478 2.110 -4.547 1.00 88.69 79 TYR A C 1
ATOM 635 O O . TYR A 1 79 ? -1.985 2.482 -3.485 1.00 88.69 79 TYR A O 1
ATOM 643 N N . GLU A 1 80 ? -1.964 1.160 -5.302 1.00 89.00 80 GLU A N 1
ATOM 644 C CA . GLU A 1 80 ? -0.657 0.579 -5.069 1.00 89.00 80 GLU A CA 1
ATOM 645 C C . GLU A 1 80 ? 0.171 0.753 -6.335 1.00 89.00 80 GLU A C 1
ATOM 647 O O . GLU A 1 80 ? -0.277 0.473 -7.453 1.00 89.00 80 GLU A O 1
ATOM 652 N N . LEU A 1 81 ? 1.370 1.283 -6.143 1.00 87.75 81 LEU A N 1
ATOM 653 C CA . LEU A 1 81 ? 2.385 1.425 -7.164 1.00 87.75 81 LEU A CA 1
ATOM 654 C C . LEU A 1 81 ? 3.615 0.651 -6.717 1.00 87.75 81 LEU A C 1
ATOM 656 O O . LEU A 1 81 ? 4.278 1.037 -5.760 1.00 87.75 81 LEU A O 1
ATOM 660 N N . ASP A 1 82 ? 3.959 -0.367 -7.480 1.00 85.25 82 ASP A N 1
ATOM 661 C CA . ASP A 1 82 ? 5.208 -1.093 -7.357 1.00 85.25 82 ASP A CA 1
ATOM 662 C C . ASP A 1 82 ? 6.142 -0.654 -8.475 1.00 85.25 82 ASP A C 1
ATOM 664 O O . ASP A 1 82 ? 5.753 -0.657 -9.643 1.00 85.25 82 ASP A O 1
ATOM 668 N N . TYR A 1 83 ? 7.383 -0.294 -8.170 1.00 82.19 83 TYR A N 1
ATOM 669 C CA . TYR A 1 83 ? 8.310 0.154 -9.205 1.00 82.19 83 TYR A CA 1
ATOM 670 C C . TYR A 1 83 ? 9.761 -0.187 -8.904 1.00 82.19 83 TYR A C 1
ATOM 672 O O . TYR A 1 83 ? 10.183 -0.287 -7.751 1.00 82.19 83 TYR A O 1
ATOM 680 N N . LYS A 1 84 ? 10.562 -0.334 -9.963 1.00 82.44 84 LYS A N 1
ATOM 681 C CA . LYS A 1 84 ? 12.013 -0.476 -9.836 1.00 82.44 84 LYS A CA 1
ATOM 682 C C . LYS A 1 84 ? 12.615 0.875 -9.476 1.00 82.44 84 LYS A C 1
ATOM 684 O O . LYS A 1 84 ? 12.509 1.826 -10.247 1.00 82.44 84 LYS A O 1
ATOM 689 N N . THR A 1 85 ? 13.297 0.956 -8.340 1.00 87.00 85 THR A N 1
ATOM 690 C CA . THR A 1 85 ? 13.820 2.218 -7.781 1.00 87.00 85 THR A CA 1
ATOM 691 C C . THR A 1 85 ? 14.757 2.978 -8.723 1.00 87.00 85 THR A C 1
ATOM 693 O O . THR A 1 85 ? 14.756 4.206 -8.721 1.00 87.00 85 THR A O 1
ATOM 696 N N . SER A 1 86 ? 15.499 2.276 -9.586 1.00 85.50 86 SER A N 1
ATOM 697 C CA . SER A 1 86 ? 16.374 2.888 -10.595 1.00 85.50 86 SER A CA 1
ATOM 698 C C . SER A 1 86 ? 15.650 3.427 -11.836 1.00 85.50 86 SER A C 1
ATOM 700 O O . SER A 1 86 ? 16.264 4.122 -12.639 1.00 85.50 86 SER A O 1
ATOM 702 N N . SER A 1 87 ? 14.377 3.076 -12.044 1.00 79.12 87 SER A N 1
ATOM 703 C CA . SER A 1 87 ? 13.612 3.398 -13.263 1.00 79.12 87 SER A CA 1
ATOM 704 C C . SER A 1 87 ? 12.092 3.462 -12.994 1.00 79.12 87 SER A C 1
ATOM 706 O O . SER A 1 87 ? 11.311 2.750 -13.633 1.00 79.12 87 SER A O 1
ATOM 708 N N . PRO A 1 88 ? 11.643 4.332 -12.065 1.00 81.81 88 PRO A N 1
ATOM 709 C CA . PRO A 1 88 ? 10.282 4.325 -11.514 1.00 81.81 88 PRO A CA 1
ATOM 710 C C . PRO A 1 88 ? 9.169 4.479 -12.560 1.00 81.81 88 PRO A C 1
ATOM 712 O O . PRO A 1 88 ? 8.101 3.894 -12.426 1.00 81.81 88 PRO A O 1
ATOM 715 N N . LYS A 1 89 ? 9.430 5.227 -13.640 1.00 81.62 89 LYS A N 1
ATOM 716 C CA . LYS A 1 89 ? 8.452 5.509 -14.706 1.00 81.62 89 LYS A CA 1
ATOM 717 C C . LYS A 1 89 ? 8.501 4.534 -15.880 1.00 81.62 89 LYS A C 1
ATOM 719 O O . LYS A 1 89 ? 7.635 4.587 -16.749 1.00 81.62 89 LYS A O 1
ATOM 724 N N . GLU A 1 90 ? 9.497 3.657 -15.924 1.00 75.00 90 GLU A N 1
ATOM 725 C CA . GLU A 1 90 ? 9.682 2.697 -17.018 1.00 75.00 90 GLU A CA 1
ATOM 726 C C . GLU A 1 90 ? 9.323 1.277 -16.580 1.00 75.00 90 GLU A C 1
ATOM 728 O O . GLU A 1 90 ? 8.756 0.512 -17.358 1.00 75.00 90 GLU A O 1
ATOM 733 N N . ASN A 1 91 ? 9.611 0.942 -15.320 1.00 73.50 91 ASN A N 1
ATOM 734 C CA . ASN A 1 91 ? 9.439 -0.390 -14.757 1.00 73.50 91 ASN A CA 1
ATOM 735 C C . ASN A 1 91 ? 8.544 -0.319 -13.526 1.00 73.50 91 ASN A C 1
ATOM 737 O O . ASN A 1 91 ? 9.037 -0.179 -12.405 1.00 73.50 91 ASN A O 1
ATOM 741 N N . TYR A 1 92 ? 7.235 -0.417 -13.751 1.00 76.94 92 TYR A N 1
ATOM 742 C CA . TYR A 1 92 ? 6.245 -0.334 -12.687 1.00 76.94 92 TYR A CA 1
ATOM 743 C C . TYR A 1 92 ? 5.005 -1.193 -12.944 1.00 76.94 92 TYR A C 1
ATOM 745 O O . TYR A 1 92 ? 4.650 -1.503 -14.085 1.00 76.94 92 TYR A O 1
ATOM 753 N N . ALA A 1 93 ? 4.322 -1.532 -11.860 1.00 76.31 93 ALA A N 1
ATOM 754 C CA . ALA A 1 93 ? 2.963 -2.032 -11.840 1.00 76.31 93 ALA A CA 1
ATOM 755 C C . ALA A 1 93 ? 2.110 -1.072 -11.007 1.00 76.31 93 ALA A C 1
ATOM 757 O O . ALA A 1 93 ? 2.514 -0.637 -9.935 1.00 76.31 93 ALA A O 1
ATOM 758 N N . PHE A 1 94 ? 0.941 -0.712 -11.527 1.00 79.38 94 PHE A N 1
ATOM 759 C CA . PHE A 1 94 ? -0.004 0.165 -10.846 1.00 79.38 94 PHE A CA 1
ATOM 760 C C . PHE A 1 94 ? -1.350 -0.540 -10.752 1.00 79.38 94 PHE A C 1
ATOM 762 O O . PHE A 1 94 ? -1.856 -1.046 -11.758 1.00 79.38 94 PHE A O 1
ATOM 769 N N . CYS A 1 95 ? -1.938 -0.553 -9.564 1.00 77.75 95 CYS A N 1
ATOM 770 C CA . CYS A 1 95 ? -3.251 -1.132 -9.337 1.00 77.75 95 CYS A CA 1
ATOM 771 C C . CYS A 1 95 ? -4.091 -0.275 -8.391 1.00 77.75 95 CYS A C 1
ATOM 773 O O . CYS A 1 95 ? -3.592 0.515 -7.590 1.00 77.75 95 CYS A O 1
ATOM 775 N N . THR A 1 96 ? -5.402 -0.422 -8.526 1.00 83.25 96 THR A N 1
ATOM 776 C CA . THR A 1 96 ? -6.392 0.200 -7.655 1.00 83.25 96 THR A CA 1
ATOM 777 C C . THR A 1 96 ? -7.059 -0.865 -6.809 1.00 83.25 96 THR A C 1
ATOM 779 O O . THR A 1 96 ? -7.258 -2.003 -7.245 1.00 83.25 96 THR A O 1
ATOM 782 N N . PHE A 1 97 ? -7.447 -0.487 -5.599 1.00 81.81 97 PHE A N 1
ATOM 783 C CA . PHE A 1 97 ? -8.112 -1.394 -4.680 1.00 81.81 97 PHE A CA 1
ATOM 784 C C . PHE A 1 97 ? -9.208 -0.702 -3.877 1.00 81.81 97 PHE A C 1
ATOM 786 O O . PHE A 1 97 ? -9.305 0.525 -3.792 1.00 81.81 97 PHE A O 1
ATOM 793 N N . LYS A 1 98 ? -10.096 -1.512 -3.311 1.00 86.31 98 LYS A N 1
ATOM 794 C CA . LYS A 1 98 ? -10.989 -1.114 -2.220 1.00 86.31 98 LYS A CA 1
ATOM 795 C C . LYS A 1 98 ? -10.344 -1.526 -0.912 1.00 86.31 98 LYS A C 1
ATOM 797 O O . LYS A 1 98 ? -9.714 -2.578 -0.864 1.00 86.31 98 LYS A O 1
ATOM 802 N N . TRP A 1 99 ? -10.537 -0.737 0.132 1.00 90.88 99 TRP A N 1
ATOM 803 C CA . TRP A 1 99 ? -10.114 -1.117 1.473 1.00 90.88 99 TRP A CA 1
ATOM 804 C C . TRP A 1 99 ? -11.234 -0.892 2.477 1.00 90.88 99 TRP A C 1
ATOM 806 O O . TRP A 1 99 ? -12.099 -0.035 2.275 1.00 90.88 99 TRP A O 1
ATOM 816 N N . PHE A 1 100 ? -11.226 -1.673 3.547 1.00 87.94 100 PHE A N 1
ATOM 817 C CA . PHE A 1 100 ? -12.084 -1.479 4.707 1.00 87.94 100 PHE A CA 1
ATOM 818 C C . PHE A 1 100 ? -11.448 -2.095 5.948 1.00 87.94 100 PHE A C 1
ATOM 820 O O . PHE A 1 100 ? -10.597 -2.974 5.832 1.00 87.94 100 PHE A O 1
ATOM 827 N N . ILE A 1 101 ? -11.860 -1.620 7.118 1.00 84.75 101 ILE A N 1
ATOM 828 C CA . ILE A 1 101 ? -11.375 -2.080 8.415 1.00 84.75 101 ILE A CA 1
ATOM 829 C C . ILE A 1 101 ? -12.550 -2.667 9.181 1.00 84.75 101 ILE A C 1
ATOM 831 O O . ILE A 1 101 ? -13.630 -2.068 9.211 1.00 84.75 101 ILE A O 1
ATOM 835 N N . VAL A 1 102 ? -12.337 -3.853 9.742 1.00 78.75 102 VAL A N 1
ATOM 836 C CA . VAL A 1 102 ? -13.283 -4.530 10.629 1.00 78.75 102 VAL A CA 1
ATOM 837 C C . VAL A 1 102 ? -12.484 -5.144 11.764 1.00 78.75 102 VAL A C 1
ATOM 839 O O . VAL A 1 102 ? -11.618 -5.978 11.510 1.00 78.75 102 VAL A O 1
ATOM 842 N N . ASP A 1 103 ? -12.796 -4.742 12.994 1.00 79.06 103 ASP A N 1
ATOM 843 C CA . ASP A 1 103 ? -12.194 -5.291 14.214 1.00 79.06 103 ASP A CA 1
ATOM 844 C C . ASP A 1 103 ? -10.651 -5.210 14.203 1.00 79.06 103 ASP A C 1
ATOM 846 O O . ASP A 1 103 ? -9.959 -6.144 14.602 1.00 79.06 103 ASP A O 1
ATOM 850 N N . GLY A 1 104 ? -10.107 -4.086 13.724 1.00 79.81 104 GLY A N 1
ATOM 851 C CA . GLY A 1 104 ? -8.668 -3.821 13.648 1.00 79.81 104 GLY A CA 1
ATOM 852 C C . GLY A 1 104 ? -7.965 -4.357 12.397 1.00 79.81 104 GLY A C 1
ATOM 853 O O . GLY A 1 104 ? -6.874 -3.888 12.067 1.00 79.81 104 GLY A O 1
ATOM 854 N N . ASP A 1 105 ? -8.580 -5.267 11.643 1.00 82.69 105 ASP A N 1
ATOM 855 C CA . ASP A 1 105 ? -7.969 -5.850 10.448 1.00 82.69 105 ASP A CA 1
ATOM 856 C C . ASP A 1 105 ? -8.260 -5.007 9.207 1.00 82.69 105 ASP A C 1
ATOM 858 O O . ASP A 1 105 ? -9.413 -4.693 8.897 1.00 82.69 105 ASP A O 1
ATOM 862 N N . ILE A 1 106 ? -7.218 -4.679 8.438 1.00 91.69 106 ILE A N 1
ATOM 863 C CA . ILE A 1 106 ? -7.377 -3.954 7.174 1.00 91.69 106 ILE A CA 1
ATOM 864 C C . ILE A 1 106 ? -7.519 -4.985 6.055 1.00 91.69 106 ILE A C 1
ATOM 866 O O . ILE A 1 106 ? -6.601 -5.754 5.768 1.00 91.69 106 ILE A O 1
ATOM 870 N N . THR A 1 107 ? -8.659 -4.973 5.376 1.00 88.12 107 THR A N 1
ATOM 871 C CA . THR A 1 107 ? -8.896 -5.792 4.186 1.00 88.12 107 THR A CA 1
ATOM 872 C C . THR A 1 107 ? -8.743 -4.946 2.932 1.00 88.12 107 THR A C 1
ATOM 874 O O . THR A 1 107 ? -9.327 -3.870 2.825 1.00 88.12 107 THR A O 1
ATOM 877 N N . ILE A 1 108 ? -7.996 -5.458 1.962 1.00 88.50 108 ILE A N 1
ATOM 878 C CA . ILE A 1 108 ? -7.789 -4.915 0.625 1.00 88.50 108 ILE A CA 1
ATOM 879 C C . ILE A 1 108 ? -8.408 -5.872 -0.394 1.00 88.50 108 ILE A C 1
ATOM 881 O O . ILE A 1 108 ? -8.152 -7.072 -0.399 1.00 88.50 108 ILE A O 1
ATOM 885 N N . ILE A 1 109 ? -9.209 -5.329 -1.303 1.00 81.81 109 ILE A N 1
ATOM 886 C CA . ILE A 1 109 ? -9.730 -6.051 -2.462 1.00 81.81 109 ILE A CA 1
ATOM 887 C C . ILE A 1 109 ? -9.230 -5.325 -3.701 1.00 81.81 109 ILE A C 1
ATOM 889 O O . ILE A 1 109 ? -9.733 -4.246 -4.034 1.00 81.81 109 ILE A O 1
ATOM 893 N N . TYR A 1 110 ? -8.240 -5.908 -4.373 1.00 78.12 110 TYR A N 1
ATOM 894 C CA . TYR A 1 110 ? -7.735 -5.358 -5.623 1.00 78.12 110 TYR A CA 1
ATOM 895 C C . TYR A 1 110 ? -8.777 -5.492 -6.731 1.00 78.12 110 TYR A C 1
ATOM 897 O O . TYR A 1 110 ? -9.518 -6.475 -6.814 1.00 78.12 110 TYR A O 1
ATOM 905 N N . ASP A 1 111 ? -8.849 -4.489 -7.604 1.00 73.94 111 ASP A N 1
ATOM 906 C CA . ASP A 1 111 ? -9.825 -4.496 -8.694 1.00 73.94 111 ASP A CA 1
ATOM 907 C C . ASP A 1 111 ? -9.517 -5.562 -9.760 1.00 73.94 111 ASP A C 1
ATOM 909 O O . ASP A 1 111 ? -10.426 -5.963 -10.493 1.00 73.94 111 ASP A O 1
ATOM 913 N N . ASP A 1 112 ? -8.270 -6.031 -9.838 1.00 65.69 112 ASP A N 1
ATOM 914 C CA . ASP A 1 112 ? -7.812 -7.104 -10.727 1.00 65.69 112 ASP A CA 1
ATOM 915 C C . ASP A 1 112 ? -7.908 -8.508 -10.102 1.00 65.69 112 ASP A C 1
ATOM 917 O O . ASP A 1 112 ? -7.811 -9.494 -10.828 1.00 65.69 112 ASP A O 1
ATOM 921 N N . ASP A 1 113 ? -8.154 -8.612 -8.790 1.00 67.00 113 ASP A N 1
ATOM 922 C CA . ASP A 1 113 ? -8.251 -9.885 -8.067 1.00 67.00 113 ASP A CA 1
ATOM 923 C C . ASP A 1 113 ? -9.346 -9.868 -6.985 1.00 67.00 113 ASP A C 1
ATOM 925 O O . ASP A 1 113 ? -9.137 -10.103 -5.795 1.00 67.00 113 ASP A O 1
ATOM 929 N N . LYS A 1 114 ? -10.576 -9.567 -7.414 1.00 65.56 114 LYS A N 1
ATOM 930 C CA . LYS A 1 114 ? -11.726 -9.344 -6.517 1.00 65.56 114 LYS A CA 1
ATOM 931 C C . LYS A 1 114 ? -12.138 -10.570 -5.690 1.00 65.56 114 LYS A C 1
ATOM 933 O O . LYS A 1 114 ? -12.921 -10.425 -4.753 1.00 65.56 114 LYS A O 1
ATOM 938 N N . TRP A 1 115 ? -11.685 -11.764 -6.073 1.00 66.81 115 TRP A N 1
ATOM 939 C CA . TRP A 1 115 ? -12.057 -13.034 -5.442 1.00 66.81 115 TRP A CA 1
ATOM 940 C C . TRP A 1 115 ? -11.050 -13.501 -4.395 1.00 66.81 115 TRP A C 1
ATOM 942 O O . TRP A 1 115 ? -11.375 -14.402 -3.626 1.00 66.81 115 TRP A O 1
ATOM 952 N N . ASN A 1 116 ? -9.879 -12.864 -4.332 1.00 73.06 116 ASN A N 1
ATOM 953 C CA . ASN A 1 116 ? -8.840 -13.163 -3.358 1.00 73.06 116 ASN A CA 1
ATOM 954 C C . ASN A 1 116 ? -8.521 -11.891 -2.564 1.00 73.06 116 ASN A C 1
ATOM 956 O O . ASN A 1 116 ? -7.591 -11.160 -2.907 1.00 73.06 116 ASN A O 1
ATOM 960 N N . PRO A 1 117 ? -9.314 -11.586 -1.519 1.00 81.25 117 PRO A N 1
ATOM 961 C CA . PRO A 1 117 ? -8.999 -10.496 -0.617 1.00 81.25 117 PRO A CA 1
ATOM 962 C C . PRO A 1 117 ? -7.607 -10.677 -0.020 1.00 81.25 117 PRO A C 1
ATOM 964 O O . PRO A 1 117 ? -7.195 -11.778 0.355 1.00 81.25 117 PRO A O 1
ATOM 967 N N . THR A 1 118 ? -6.918 -9.557 0.089 1.00 84.25 118 THR A N 1
ATOM 968 C CA . THR A 1 118 ? -5.645 -9.432 0.770 1.00 84.25 118 THR A CA 1
ATOM 969 C C . THR A 1 118 ? -5.896 -8.762 2.106 1.00 84.25 118 THR A C 1
ATOM 971 O O . THR A 1 118 ? -6.677 -7.825 2.211 1.00 84.25 118 THR A O 1
ATOM 974 N N . TYR A 1 119 ? -5.227 -9.220 3.140 1.00 86.38 119 TYR A N 1
ATOM 975 C CA . TYR A 1 119 ? -5.446 -8.779 4.501 1.00 86.38 119 TYR A CA 1
ATOM 976 C C . TYR A 1 119 ? -4.121 -8.306 5.086 1.00 86.38 119 TYR A C 1
ATOM 978 O O . TYR A 1 119 ? -3.095 -8.970 4.919 1.00 86.38 119 TYR A O 1
ATOM 986 N N . ILE A 1 120 ? -4.151 -7.170 5.772 1.00 90.44 120 ILE A N 1
ATOM 987 C CA . ILE A 1 120 ? -3.026 -6.635 6.533 1.00 90.44 120 ILE A CA 1
ATOM 988 C C . ILE A 1 120 ? -3.314 -6.873 8.013 1.00 90.44 120 ILE A C 1
ATOM 990 O O . ILE A 1 120 ? -4.300 -6.362 8.543 1.00 90.44 120 ILE A O 1
ATOM 994 N N . VAL A 1 121 ? -2.444 -7.641 8.665 1.00 87.75 121 VAL A N 1
ATOM 995 C CA . VAL A 1 121 ? -2.588 -8.071 10.067 1.00 87.75 121 VAL A CA 1
ATOM 996 C C . VAL A 1 121 ? -1.269 -8.020 10.812 1.00 87.75 121 VAL A C 1
ATOM 998 O O . VAL A 1 121 ? -0.202 -7.907 10.200 1.00 87.75 121 VAL A O 1
ATOM 1001 N N . ASP A 1 122 ? -1.364 -8.114 12.142 1.00 89.69 122 ASP A N 1
ATOM 1002 C CA . ASP A 1 122 ? -0.228 -8.067 13.067 1.00 89.69 122 ASP A CA 1
ATOM 1003 C C . ASP A 1 122 ? 0.705 -6.890 12.742 1.00 89.69 122 ASP A C 1
ATOM 1005 O O . ASP A 1 122 ? 1.932 -7.018 12.704 1.00 89.69 122 ASP A O 1
ATOM 1009 N N . TYR A 1 123 ? 0.094 -5.749 12.419 1.00 93.31 123 TYR A N 1
ATOM 1010 C CA . TYR A 1 123 ? 0.782 -4.566 11.939 1.00 93.31 123 TYR A CA 1
ATOM 1011 C C . TYR A 1 123 ? 0.906 -3.515 13.036 1.00 93.31 123 TYR A C 1
ATOM 1013 O O . TYR A 1 123 ? 0.098 -3.426 13.960 1.00 93.31 123 TYR A O 1
ATOM 1021 N N . GLN A 1 124 ? 1.916 -2.667 12.895 1.00 93.75 124 GLN A N 1
ATOM 1022 C CA . GLN A 1 124 ? 2.036 -1.435 13.650 1.00 93.75 124 GLN A CA 1
ATOM 1023 C C . GLN A 1 124 ? 1.864 -0.262 12.696 1.00 93.75 124 GLN A C 1
ATOM 1025 O O . GLN A 1 124 ? 2.625 -0.113 11.745 1.00 93.75 124 GLN A O 1
ATOM 1030 N N . LEU A 1 125 ? 0.881 0.587 12.990 1.00 93.94 125 LEU A N 1
ATOM 1031 C CA . LEU A 1 125 ? 0.594 1.818 12.264 1.00 93.94 125 LEU A CA 1
ATOM 1032 C C . LEU A 1 125 ? 0.712 2.990 13.239 1.00 93.94 125 LEU A C 1
ATOM 1034 O O . LEU A 1 125 ? -0.242 3.341 13.933 1.00 93.94 125 LEU A O 1
ATOM 1038 N N . ARG A 1 126 ? 1.915 3.558 13.367 1.00 86.50 126 ARG A N 1
ATOM 1039 C CA . ARG A 1 126 ? 2.177 4.627 14.342 1.00 86.50 126 ARG A CA 1
ATOM 1040 C C . ARG A 1 126 ? 3.246 5.594 13.856 1.00 86.50 126 ARG A C 1
ATOM 1042 O O . ARG A 1 126 ? 4.352 5.194 13.502 1.00 86.50 126 ARG A O 1
ATOM 1049 N N . GLY A 1 127 ? 2.946 6.889 13.960 1.00 90.06 127 GLY A N 1
ATOM 1050 C CA . GLY A 1 127 ? 3.879 7.951 13.591 1.00 90.06 127 GLY A CA 1
ATOM 1051 C C . GLY A 1 127 ? 4.209 7.887 12.103 1.00 90.06 127 GLY A C 1
ATOM 1052 O O . GLY A 1 127 ? 3.327 8.105 11.277 1.00 90.06 127 GLY A O 1
ATOM 1053 N N . ASN A 1 128 ? 5.467 7.573 11.789 1.00 94.19 128 ASN A N 1
ATOM 1054 C CA . ASN A 1 128 ? 5.952 7.457 10.415 1.00 94.19 128 ASN A CA 1
ATOM 1055 C C . ASN A 1 128 ? 6.085 6.009 9.932 1.00 94.19 128 ASN A C 1
ATOM 1057 O O . ASN A 1 128 ? 6.582 5.807 8.832 1.00 94.19 128 ASN A O 1
ATOM 1061 N N . SER A 1 129 ? 5.670 5.017 10.722 1.00 94.69 129 SER A N 1
ATOM 1062 C CA . SER A 1 129 ? 5.905 3.604 10.417 1.00 94.69 129 SER A CA 1
ATOM 1063 C C . SER A 1 129 ? 4.601 2.852 10.191 1.00 94.69 129 SER A C 1
ATOM 1065 O O . SER A 1 129 ? 3.663 2.968 10.988 1.00 94.69 129 SER A O 1
ATOM 1067 N N . PHE A 1 130 ? 4.594 2.049 9.132 1.00 96.19 130 PHE A N 1
ATOM 1068 C CA . PHE A 1 130 ? 3.566 1.076 8.812 1.00 96.19 130 PHE A CA 1
ATOM 1069 C C . PHE A 1 130 ? 4.230 -0.225 8.363 1.00 96.19 130 PHE A C 1
ATOM 1071 O O . PHE A 1 130 ? 4.664 -0.361 7.224 1.00 96.19 130 PHE A O 1
ATOM 1078 N N . TYR A 1 131 ? 4.320 -1.189 9.270 1.00 94.19 131 TYR A N 1
ATOM 1079 C CA . TYR A 1 131 ? 4.933 -2.489 8.999 1.00 94.19 131 TYR A CA 1
ATOM 1080 C C . TYR A 1 131 ? 4.081 -3.602 9.593 1.00 94.19 131 TYR A C 1
ATOM 1082 O O . TYR A 1 131 ? 3.361 -3.383 10.567 1.00 94.19 131 TYR A O 1
ATOM 1090 N N . GLY A 1 132 ? 4.170 -4.801 9.031 1.00 92.88 132 GLY A N 1
ATOM 1091 C CA . GLY A 1 132 ? 3.356 -5.938 9.452 1.00 92.88 132 GLY A CA 1
ATOM 1092 C C . GLY A 1 132 ? 3.357 -7.039 8.407 1.00 92.88 132 GLY A C 1
ATOM 1093 O O . GLY A 1 132 ? 4.348 -7.222 7.693 1.00 92.88 132 GLY A O 1
ATOM 1094 N N . TYR A 1 133 ? 2.236 -7.751 8.296 1.00 87.94 133 TYR A N 1
ATOM 1095 C CA . TYR A 1 133 ? 2.089 -8.847 7.346 1.00 87.94 133 TYR A CA 1
ATOM 1096 C C . TYR A 1 133 ? 0.898 -8.669 6.417 1.00 87.94 133 TYR A C 1
ATOM 1098 O O . TYR A 1 133 ? -0.200 -8.332 6.847 1.00 87.94 133 TYR A O 1
ATOM 1106 N N . ILE A 1 134 ? 1.127 -8.984 5.148 1.00 87.38 134 ILE A N 1
ATOM 1107 C CA . ILE A 1 134 ? 0.122 -9.145 4.106 1.00 87.38 134 ILE A CA 1
ATOM 1108 C C . ILE A 1 134 ? -0.153 -10.645 3.924 1.00 87.38 134 ILE A C 1
ATOM 1110 O O . ILE A 1 134 ? 0.788 -11.430 3.791 1.00 87.38 134 ILE A O 1
ATOM 1114 N N . TYR A 1 135 ? -1.419 -11.063 3.892 1.00 80.25 135 TYR A N 1
ATOM 1115 C CA . TYR A 1 135 ? -1.814 -12.444 3.578 1.00 80.25 135 TYR A CA 1
ATOM 1116 C C . TYR A 1 135 ? -3.045 -12.492 2.665 1.00 80.25 135 TYR A C 1
ATOM 1118 O O . TYR A 1 135 ? -3.892 -11.612 2.725 1.00 80.25 135 TYR A O 1
ATOM 1126 N N . ASN A 1 136 ? -3.167 -13.518 1.819 1.00 70.06 136 ASN A N 1
ATOM 1127 C CA . ASN A 1 136 ? -4.285 -13.706 0.875 1.00 70.06 136 ASN A CA 1
ATOM 1128 C C . ASN A 1 136 ? -4.930 -15.103 1.010 1.00 70.06 136 ASN A C 1
ATOM 1130 O O . ASN A 1 136 ? -5.208 -15.784 0.027 1.00 70.06 136 ASN A O 1
ATOM 1134 N N . ALA A 1 137 ? -5.119 -15.551 2.255 1.00 62.12 137 ALA A N 1
ATOM 1135 C CA . ALA A 1 137 ? -5.688 -16.851 2.640 1.00 62.12 137 ALA A CA 1
ATOM 1136 C C . ALA A 1 137 ? -4.910 -18.118 2.203 1.00 62.12 137 ALA A C 1
ATOM 1138 O O . ALA A 1 137 ? -5.346 -19.224 2.506 1.00 62.12 137 ALA A O 1
ATOM 1139 N N . SER A 1 138 ? -3.740 -17.999 1.563 1.00 62.81 138 SER A N 1
ATOM 1140 C CA . SER A 1 138 ? -2.898 -19.143 1.169 1.00 62.81 138 SER A CA 1
ATOM 1141 C C . SER A 1 138 ? -1.890 -19.587 2.253 1.00 62.81 138 SER A C 1
ATOM 1143 O O . SER A 1 138 ? -0.782 -20.006 1.918 1.00 62.81 138 SER A O 1
ATOM 1145 N N . ASP A 1 139 ? -2.221 -19.406 3.539 1.00 57.31 139 ASP A N 1
ATOM 1146 C CA . ASP A 1 139 ? -1.384 -19.649 4.739 1.00 57.31 139 ASP A CA 1
ATOM 1147 C C . ASP A 1 139 ? -0.002 -18.963 4.784 1.00 57.31 139 ASP A C 1
ATOM 1149 O O . ASP A 1 139 ? 0.750 -19.121 5.749 1.00 57.31 139 ASP A O 1
ATOM 1153 N N . ARG A 1 140 ? 0.351 -18.148 3.784 1.00 71.38 140 ARG A N 1
ATOM 1154 C CA . ARG A 1 140 ? 1.636 -17.450 3.728 1.00 71.38 140 ARG A CA 1
ATOM 1155 C C . ARG A 1 140 ? 1.470 -15.976 4.061 1.00 71.38 140 ARG A C 1
ATOM 1157 O O . ARG A 1 140 ? 0.726 -15.254 3.404 1.00 71.38 140 ARG A O 1
ATOM 1164 N N . ARG A 1 141 ? 2.219 -15.540 5.070 1.00 81.56 141 ARG A N 1
ATOM 1165 C CA . ARG A 1 141 ? 2.329 -14.144 5.490 1.00 81.56 141 ARG A CA 1
ATOM 1166 C C . ARG A 1 141 ? 3.567 -13.526 4.857 1.00 81.56 141 ARG A C 1
ATOM 1168 O O . ARG A 1 141 ? 4.660 -14.069 4.985 1.00 81.56 141 ARG A O 1
ATOM 1175 N N . ILE A 1 142 ? 3.390 -12.407 4.171 1.00 82.75 142 ILE A N 1
ATOM 1176 C CA . ILE A 1 142 ? 4.457 -11.647 3.526 1.00 82.75 142 ILE A CA 1
ATOM 1177 C C . ILE A 1 142 ? 4.697 -10.393 4.350 1.00 82.75 142 ILE A C 1
ATOM 1179 O O . ILE A 1 142 ? 3.780 -9.601 4.545 1.00 82.75 142 ILE A O 1
ATOM 1183 N N . GLN A 1 143 ? 5.922 -10.202 4.828 1.00 87.75 143 GLN A N 1
ATOM 1184 C CA . GLN A 1 143 ? 6.259 -9.000 5.577 1.00 87.75 143 GLN A CA 1
ATOM 1185 C C . GLN A 1 143 ? 6.299 -7.772 4.656 1.00 87.75 143 GLN A C 1
ATOM 1187 O O . GLN A 1 143 ? 6.809 -7.832 3.531 1.00 87.75 143 GLN A O 1
ATOM 1192 N N . PHE A 1 144 ? 5.799 -6.650 5.163 1.00 90.19 144 PHE A N 1
ATOM 1193 C CA . PHE A 1 144 ? 6.012 -5.330 4.582 1.00 90.19 144 PHE A CA 1
ATOM 1194 C C . PHE A 1 144 ? 6.586 -4.371 5.620 1.00 90.19 144 PHE A C 1
ATOM 1196 O O . PHE A 1 144 ? 6.378 -4.534 6.825 1.00 90.19 144 PHE A O 1
ATOM 1203 N N . ASP A 1 145 ? 7.296 -3.371 5.119 1.00 93.00 145 ASP A N 1
ATOM 1204 C CA . ASP A 1 145 ? 7.850 -2.267 5.888 1.00 93.00 145 ASP A CA 1
ATOM 1205 C C . ASP A 1 145 ? 7.740 -0.994 5.046 1.00 93.00 145 ASP A C 1
ATOM 1207 O O . ASP A 1 145 ? 8.402 -0.859 4.010 1.00 93.00 145 ASP A O 1
ATOM 1211 N N . LEU A 1 146 ? 6.821 -0.116 5.441 1.00 95.44 146 LEU A N 1
ATOM 1212 C CA . LEU A 1 146 ? 6.490 1.125 4.761 1.00 95.44 146 LEU A CA 1
ATOM 1213 C C . LEU A 1 146 ? 6.654 2.299 5.724 1.00 95.44 146 LEU A C 1
ATOM 1215 O O . LEU A 1 146 ? 6.285 2.250 6.899 1.00 95.44 146 LEU A O 1
ATOM 1219 N N . GLU A 1 147 ? 7.138 3.402 5.183 1.00 96.69 147 GLU A N 1
ATOM 1220 C CA . GLU A 1 147 ? 7.270 4.665 5.879 1.00 96.69 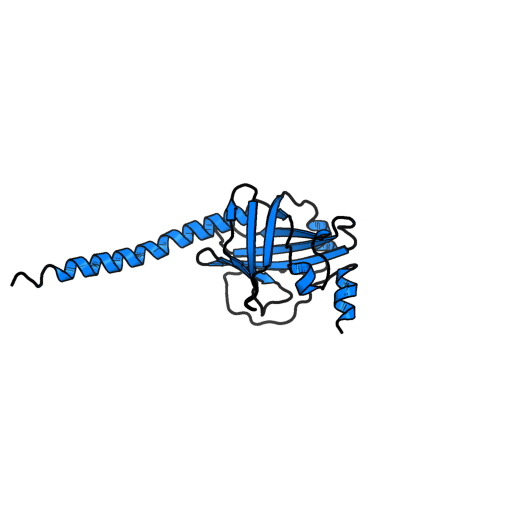147 GLU A CA 1
ATOM 1221 C C . GLU A 1 147 ? 6.310 5.700 5.308 1.00 96.69 147 GLU A C 1
ATOM 1223 O O . GLU A 1 147 ? 5.957 5.705 4.125 1.00 96.69 147 GLU A O 1
ATOM 1228 N N . LYS A 1 148 ? 5.885 6.605 6.179 1.00 96.44 148 LYS A N 1
ATOM 1229 C CA . LYS A 1 148 ? 5.036 7.730 5.824 1.00 96.44 148 LYS A CA 1
ATOM 1230 C C . LYS A 1 148 ? 5.738 8.618 4.790 1.00 96.44 148 LYS A C 1
ATOM 1232 O O . LYS A 1 148 ? 6.847 9.091 5.026 1.00 96.44 148 LYS A O 1
ATOM 1237 N N . THR A 1 149 ? 5.071 8.900 3.676 1.00 95.62 149 THR A N 1
ATOM 1238 C CA . THR A 1 149 ? 5.575 9.768 2.605 1.00 95.62 149 THR A CA 1
ATOM 1239 C C . THR A 1 149 ? 4.465 10.639 2.013 1.00 95.62 149 THR A C 1
ATOM 1241 O O . THR 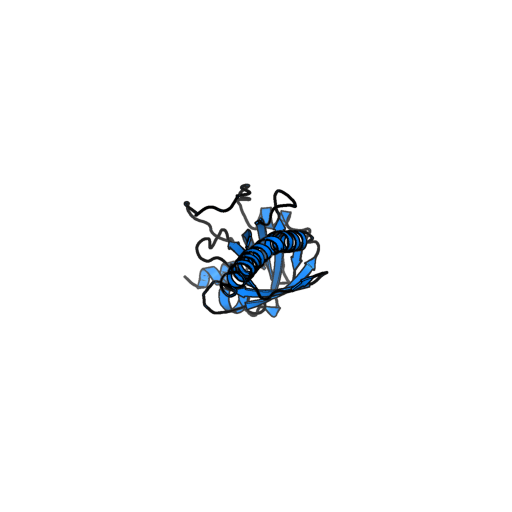A 1 149 ? 3.275 10.404 2.235 1.00 95.62 149 THR A O 1
ATOM 1244 N N . THR A 1 150 ? 4.857 11.646 1.238 1.00 94.00 150 THR A N 1
ATOM 1245 C CA . THR A 1 150 ? 3.945 12.448 0.414 1.00 94.00 150 THR A CA 1
ATOM 1246 C C . THR A 1 150 ? 4.261 12.157 -1.045 1.00 94.00 150 THR A C 1
ATOM 1248 O O . THR A 1 150 ? 5.208 12.717 -1.603 1.00 94.00 150 THR A O 1
ATOM 1251 N N . PHE A 1 151 ? 3.492 11.270 -1.670 1.00 93.56 151 PHE A N 1
ATOM 1252 C CA . PHE A 1 151 ? 3.730 10.862 -3.045 1.00 93.56 151 PHE A CA 1
ATOM 1253 C C . PHE A 1 151 ? 3.006 11.800 -4.015 1.00 93.56 151 PHE A C 1
ATOM 1255 O O . PHE A 1 151 ? 1.782 11.864 -4.087 1.00 93.56 151 PHE A O 1
ATOM 1262 N N . THR A 1 152 ? 3.773 12.566 -4.787 1.00 91.12 152 THR A N 1
ATOM 1263 C CA . THR A 1 152 ? 3.235 13.647 -5.631 1.00 91.12 152 THR A CA 1
ATOM 1264 C C . THR A 1 152 ? 2.955 13.227 -7.072 1.00 91.12 152 THR A C 1
ATOM 1266 O O . THR A 1 152 ? 2.389 14.000 -7.842 1.00 91.12 152 THR A O 1
ATOM 1269 N N . GLU A 1 153 ? 3.328 12.007 -7.462 1.00 89.69 153 GLU A N 1
ATOM 1270 C CA . GLU A 1 153 ? 3.249 11.555 -8.854 1.00 89.69 153 GLU A CA 1
ATOM 1271 C C . GLU A 1 153 ? 1.993 10.730 -9.174 1.00 89.69 153 GLU A C 1
ATOM 1273 O O . GLU A 1 153 ? 1.889 10.183 -10.274 1.00 89.69 153 GLU A O 1
ATOM 1278 N N . TRP A 1 154 ? 1.012 10.645 -8.266 1.00 86.00 154 TRP A N 1
ATOM 1279 C CA . TRP A 1 154 ? -0.207 9.856 -8.486 1.00 86.00 154 TRP A CA 1
ATOM 1280 C C . TRP A 1 154 ? -0.900 10.170 -9.816 1.00 86.00 154 TRP A C 1
ATOM 1282 O O . TRP A 1 154 ? -1.326 9.251 -10.513 1.00 86.00 154 TRP A O 1
ATOM 1292 N N . ASP A 1 155 ? -0.953 11.438 -10.228 1.00 85.62 155 ASP A N 1
ATOM 1293 C CA . ASP A 1 155 ? -1.579 11.838 -11.495 1.00 85.62 155 ASP A CA 1
ATOM 1294 C C . ASP A 1 155 ? -0.868 11.266 -12.725 1.00 85.62 155 ASP A C 1
ATOM 1296 O O . ASP A 1 155 ? -1.524 10.900 -13.706 1.00 85.62 155 ASP A O 1
ATOM 1300 N N . TYR A 1 156 ? 0.460 11.119 -12.672 1.00 83.81 156 TYR A N 1
ATOM 1301 C CA . TYR A 1 156 ? 1.210 10.450 -13.731 1.00 83.81 156 TYR A CA 1
ATOM 1302 C C . TYR A 1 156 ? 0.781 8.984 -13.833 1.00 83.81 156 TYR A C 1
ATOM 1304 O O . TYR A 1 156 ? 0.368 8.542 -14.905 1.00 83.81 156 TYR A O 1
ATOM 1312 N N . TYR A 1 157 ? 0.808 8.234 -12.731 1.00 81.62 157 TYR A N 1
ATOM 1313 C CA . TYR A 1 157 ? 0.493 6.802 -12.761 1.00 81.62 157 TYR A CA 1
ATOM 1314 C C . TYR A 1 157 ? -0.995 6.531 -13.020 1.00 81.62 157 TYR A C 1
ATOM 1316 O O . TYR A 1 157 ? -1.315 5.621 -13.779 1.00 81.62 157 TYR A O 1
ATOM 1324 N N . ARG A 1 158 ? -1.915 7.381 -12.550 1.00 77.31 158 ARG A N 1
ATOM 1325 C CA . ARG A 1 158 ? -3.345 7.314 -12.916 1.00 77.31 158 ARG A CA 1
ATOM 1326 C C . ARG A 1 158 ? -3.563 7.519 -14.418 1.00 77.31 158 ARG A C 1
ATOM 1328 O O . ARG A 1 158 ? -4.377 6.828 -15.033 1.00 77.31 158 ARG A O 1
ATOM 1335 N N . LYS A 1 159 ? -2.831 8.457 -15.030 1.00 75.06 159 LYS A N 1
ATOM 1336 C CA . LYS A 1 159 ? -2.928 8.760 -16.467 1.00 75.06 159 LYS A CA 1
ATOM 1337 C C . LYS A 1 159 ? -2.237 7.707 -17.337 1.00 75.06 159 LYS A C 1
ATOM 1339 O O . LYS A 1 159 ? -2.762 7.349 -18.391 1.00 75.06 159 LYS A O 1
ATOM 1344 N N . HIS A 1 160 ? -1.067 7.227 -16.919 1.00 71.88 160 HIS A N 1
ATOM 1345 C CA . HIS A 1 160 ? -0.170 6.403 -17.735 1.00 71.88 160 HIS A CA 1
ATOM 1346 C C . HIS A 1 160 ? -0.194 4.905 -17.392 1.00 71.88 160 HIS A C 1
ATOM 1348 O O . HIS A 1 160 ? 0.122 4.108 -18.274 1.00 71.88 160 HIS A O 1
ATOM 1354 N N . GLY A 1 161 ? -0.612 4.516 -16.185 1.00 60.44 161 GLY A N 1
ATOM 1355 C CA . GLY A 1 161 ? -0.879 3.132 -15.755 1.00 60.44 161 GLY A CA 1
ATOM 1356 C C . GLY A 1 161 ? -2.218 2.570 -16.256 1.00 60.44 161 GLY A C 1
ATOM 1357 O O . GLY A 1 161 ? -2.445 1.373 -16.199 1.00 60.44 161 GLY A O 1
ATOM 1358 N N . SER A 1 162 ? -3.034 3.415 -16.895 1.00 48.34 162 SER A N 1
ATOM 1359 C CA . SER A 1 162 ? -4.259 3.145 -17.674 1.00 48.34 162 SER A CA 1
ATOM 1360 C C . SER A 1 162 ? -5.552 2.755 -16.926 1.00 48.34 162 SER A C 1
ATOM 1362 O O . SER A 1 162 ? -5.725 1.639 -16.469 1.00 48.34 162 SER A O 1
ATOM 1364 N N . ARG A 1 163 ? -6.512 3.695 -17.034 1.00 43.69 163 ARG A N 1
ATOM 1365 C CA . ARG A 1 163 ? -7.989 3.597 -17.099 1.00 43.69 163 ARG A CA 1
ATOM 1366 C C . ARG A 1 163 ? -8.780 2.992 -15.921 1.00 43.69 163 ARG A C 1
ATOM 1368 O O . ARG A 1 163 ? -8.587 1.864 -15.505 1.00 43.69 163 ARG A O 1
ATOM 1375 N N . TYR A 1 164 ? -9.824 3.758 -15.574 1.00 43.44 164 TYR A N 1
ATOM 1376 C CA . TYR A 1 164 ? -10.917 3.508 -14.625 1.00 43.44 164 TYR A CA 1
ATOM 1377 C C . TYR A 1 164 ? -10.599 3.798 -13.153 1.00 43.44 164 TYR A C 1
ATOM 1379 O O . TYR A 1 164 ? -10.578 2.923 -12.295 1.00 43.44 164 TYR A O 1
ATOM 1387 N N . LEU A 1 165 ? -10.500 5.098 -12.854 1.00 38.03 165 LEU A N 1
ATOM 1388 C CA . LEU A 1 165 ? -10.948 5.654 -11.577 1.00 38.03 165 LEU A CA 1
ATOM 1389 C C . LEU A 1 165 ? -12.440 5.323 -11.428 1.00 38.03 165 LEU A C 1
ATOM 1391 O O . LEU A 1 165 ? -13.297 6.100 -11.842 1.00 38.03 165 LEU A O 1
ATOM 1395 N N . ASN A 1 166 ? -12.768 4.124 -10.949 1.00 38.75 166 ASN A N 1
ATOM 1396 C CA . ASN A 1 166 ? -14.153 3.814 -10.637 1.00 38.75 166 ASN A CA 1
ATOM 1397 C C . ASN A 1 166 ? -14.538 4.673 -9.423 1.00 38.75 166 ASN A C 1
ATOM 1399 O O . ASN A 1 166 ? -13.958 4.511 -8.348 1.00 38.75 166 ASN A O 1
ATOM 1403 N N . SER A 1 167 ? -15.443 5.634 -9.631 1.00 38.69 167 SER A N 1
ATOM 1404 C CA . SER A 1 167 ? -15.801 6.720 -8.701 1.00 38.69 167 SER A CA 1
ATOM 1405 C C . SER A 1 167 ? -16.584 6.269 -7.469 1.00 38.69 167 SER A C 1
ATOM 1407 O O . SER A 1 167 ? -17.036 7.092 -6.671 1.00 38.69 167 SER A O 1
ATOM 1409 N N . ASP A 1 168 ? -16.808 4.969 -7.332 1.00 38.03 168 ASP A N 1
ATOM 1410 C CA . ASP A 1 168 ? -17.815 4.477 -6.420 1.00 38.03 168 ASP A CA 1
ATOM 1411 C C . ASP A 1 168 ? -17.226 4.193 -5.032 1.00 38.03 168 ASP A C 1
ATOM 1413 O O . ASP A 1 168 ? -16.636 3.143 -4.758 1.00 38.03 168 ASP A O 1
ATOM 1417 N N . TYR A 1 169 ? -17.432 5.150 -4.132 1.00 36.38 169 TYR A N 1
ATOM 1418 C CA . TYR A 1 169 ? -17.304 4.979 -2.688 1.00 36.38 169 TYR A CA 1
ATOM 1419 C C . TYR A 1 169 ? -18.506 4.154 -2.183 1.00 36.38 169 TYR A C 1
ATOM 1421 O O . TYR A 1 169 ? -19.629 4.657 -2.164 1.00 36.38 169 TYR A O 1
ATOM 1429 N N . TYR A 1 170 ? -18.300 2.884 -1.815 1.00 34.28 170 TYR A N 1
ATOM 1430 C CA . TYR A 1 170 ? -19.371 1.958 -1.403 1.00 34.28 170 TYR A CA 1
ATOM 1431 C C . TYR A 1 170 ? -19.351 1.646 0.103 1.00 34.28 170 TYR A C 1
ATOM 1433 O O . TYR A 1 170 ? -18.289 1.443 0.681 1.00 34.28 170 TYR A O 1
ATOM 1441 N N . TYR A 1 171 ? -20.543 1.490 0.691 1.00 29.72 171 TYR A N 1
ATOM 1442 C CA . TYR A 1 171 ? -20.786 0.731 1.929 1.00 29.72 171 TYR A CA 1
ATOM 1443 C C . TYR A 1 171 ? -20.847 -0.759 1.566 1.00 29.72 171 TYR A C 1
ATOM 1445 O O . TYR A 1 171 ? -21.620 -1.086 0.672 1.00 29.72 171 TYR A O 1
ATOM 1453 N N . ALA A 1 172 ? -20.048 -1.631 2.194 1.00 30.97 172 ALA A N 1
ATOM 1454 C CA . ALA A 1 172 ? -19.754 -3.002 1.740 1.00 30.97 172 ALA A CA 1
ATOM 1455 C C . ALA A 1 172 ? -20.985 -3.906 1.456 1.00 30.97 172 ALA A C 1
ATOM 1457 O O . ALA A 1 172 ? -21.707 -4.262 2.391 1.00 30.97 172 ALA A O 1
ATOM 1458 N N . PRO A 1 173 ? -21.184 -4.371 0.198 1.00 27.67 173 PRO A N 1
ATOM 1459 C CA . PRO A 1 173 ? -22.082 -5.491 -0.099 1.00 27.67 173 PRO A CA 1
ATOM 1460 C C . PRO A 1 173 ? -21.458 -6.543 -1.050 1.00 27.67 173 PRO A C 1
ATOM 1462 O O . PRO A 1 173 ? -20.538 -6.267 -1.823 1.00 27.67 173 PRO A O 1
ATOM 1465 N N . LYS A 1 174 ? -21.994 -7.776 -1.009 1.00 32.16 174 LYS A N 1
ATOM 1466 C CA . LYS A 1 174 ? -21.584 -8.930 -1.841 1.00 32.16 174 LYS A CA 1
ATOM 1467 C C . LYS A 1 174 ? -21.544 -8.577 -3.339 1.00 32.16 174 LYS A C 1
ATOM 1469 O O . LYS A 1 174 ? -22.540 -8.127 -3.902 1.00 32.16 174 LYS A O 1
ATOM 1474 N N . LEU A 1 175 ? -20.392 -8.805 -3.975 1.00 31.06 175 LEU A N 1
ATOM 1475 C CA . LEU A 1 175 ? -20.107 -8.412 -5.357 1.00 31.06 175 LEU A CA 1
ATOM 1476 C C . LEU A 1 175 ? -20.811 -9.312 -6.390 1.00 31.06 175 LEU A C 1
ATOM 1478 O O . LEU A 1 175 ? -20.542 -10.506 -6.463 1.00 31.06 175 LEU A O 1
ATOM 1482 N N . ASN A 1 176 ? -21.615 -8.690 -7.258 1.00 33.47 176 ASN A N 1
ATOM 1483 C CA . ASN A 1 176 ? -21.929 -9.156 -8.612 1.00 33.47 176 ASN A CA 1
ATOM 1484 C C . ASN A 1 176 ? -21.424 -8.087 -9.599 1.00 33.47 176 ASN A C 1
ATOM 1486 O O . ASN A 1 176 ? -22.000 -7.002 -9.631 1.00 33.47 176 ASN A O 1
ATOM 1490 N N . ASN A 1 177 ? -20.351 -8.369 -10.357 1.00 34.09 177 ASN A N 1
ATOM 1491 C CA . ASN A 1 177 ? -20.137 -8.007 -11.778 1.00 34.09 177 ASN A CA 1
ATOM 1492 C C . ASN A 1 177 ? -18.656 -7.951 -12.223 1.00 34.09 177 ASN A C 1
ATOM 1494 O O . ASN A 1 177 ? -17.729 -7.728 -11.443 1.00 34.09 177 ASN A O 1
ATOM 1498 N N . LYS A 1 178 ? -18.526 -8.203 -13.534 1.00 40.16 178 LYS A N 1
ATOM 1499 C CA . LYS A 1 178 ? -17.408 -8.697 -14.355 1.00 40.16 178 LYS A CA 1
ATOM 1500 C C . LYS A 1 178 ? -16.119 -7.858 -14.404 1.00 40.16 178 LYS A C 1
ATOM 1502 O O . LYS A 1 178 ? -16.159 -6.640 -14.294 1.00 40.16 178 LYS A O 1
ATOM 1507 N N . GLU A 1 179 ? -15.036 -8.615 -14.624 1.00 43.62 179 GLU A N 1
ATOM 1508 C CA . GLU A 1 179 ? -13.719 -8.344 -15.242 1.00 43.62 179 GLU A CA 1
ATOM 1509 C C . GLU A 1 179 ? -12.924 -7.091 -14.816 1.00 43.62 179 GLU A C 1
ATOM 1511 O O . GLU A 1 179 ? -13.396 -5.960 -14.880 1.00 43.62 179 GLU A O 1
ATOM 1516 N N . GLY A 1 180 ? -11.669 -7.313 -14.408 1.00 40.84 180 GLY A N 1
ATOM 1517 C CA . GLY A 1 180 ? -10.650 -6.297 -14.131 1.00 40.84 180 GLY A CA 1
ATOM 1518 C C . GLY A 1 180 ? -9.264 -6.867 -14.445 1.00 40.84 180 GLY A C 1
ATOM 1519 O O . GLY A 1 180 ? -9.011 -8.035 -14.164 1.00 40.84 180 GLY A O 1
ATOM 1520 N N . VAL A 1 181 ? -8.397 -6.076 -15.084 1.00 43.22 181 VAL A N 1
ATOM 1521 C CA . VAL A 1 181 ? -7.023 -6.470 -15.440 1.00 43.22 181 VAL A CA 1
ATOM 1522 C C . VAL A 1 181 ? -6.081 -5.342 -15.028 1.00 43.22 181 VAL A C 1
ATOM 1524 O O . VAL A 1 181 ? -6.230 -4.217 -15.502 1.00 43.22 181 VAL A O 1
ATOM 1527 N N . SER A 1 182 ? -5.120 -5.649 -14.153 1.00 46.59 182 SER A N 1
ATOM 1528 C CA . SER A 1 182 ? -3.998 -4.766 -13.816 1.00 46.59 182 SER A CA 1
ATOM 1529 C C . SER A 1 182 ? -3.068 -4.598 -15.017 1.00 46.59 182 SER A C 1
ATOM 1531 O O . SER A 1 182 ? -2.825 -5.545 -15.769 1.00 46.59 182 SER A O 1
ATOM 1533 N N . ILE A 1 183 ? -2.549 -3.385 -15.215 1.00 50.78 183 ILE A N 1
ATOM 1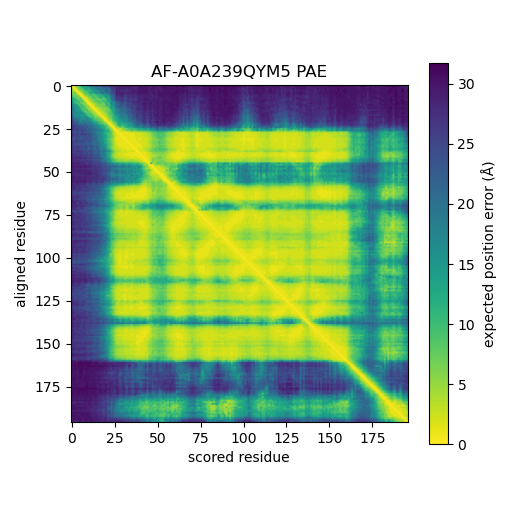534 C CA . ILE A 1 183 ? -1.666 -3.068 -16.338 1.00 50.78 183 ILE A CA 1
ATOM 1535 C C . ILE A 1 183 ? -0.252 -2.898 -15.796 1.00 50.78 183 ILE A C 1
ATOM 1537 O O . ILE A 1 183 ? 0.163 -1.829 -15.352 1.00 50.78 183 ILE A O 1
ATOM 1541 N N . ALA A 1 184 ? 0.501 -3.990 -15.859 1.00 50.53 184 ALA A N 1
ATOM 1542 C CA . ALA A 1 184 ? 1.941 -3.962 -15.682 1.00 50.53 184 ALA A CA 1
ATOM 1543 C C . ALA A 1 184 ? 2.617 -3.292 -16.891 1.00 50.53 184 ALA A C 1
ATOM 1545 O O . ALA A 1 184 ? 2.205 -3.504 -18.036 1.00 50.53 184 ALA A O 1
ATOM 1546 N N . LYS A 1 185 ? 3.685 -2.522 -16.655 1.00 56.25 185 LYS A N 1
ATOM 1547 C CA . LYS A 1 185 ? 4.572 -1.984 -17.698 1.00 56.25 185 LYS A CA 1
ATOM 1548 C C . LYS A 1 185 ? 6.036 -2.313 -17.416 1.00 56.25 185 LYS A C 1
ATOM 1550 O O . LYS A 1 185 ? 6.433 -2.573 -16.280 1.00 56.25 185 LYS A O 1
ATOM 1555 N N . GLY A 1 186 ? 6.836 -2.324 -18.481 1.00 55.91 186 GLY A N 1
ATOM 1556 C CA . GLY A 1 186 ? 8.253 -2.680 -18.409 1.00 55.91 186 GLY A CA 1
ATOM 1557 C C . GLY A 1 186 ? 8.451 -4.124 -17.955 1.00 55.91 186 GLY A C 1
ATOM 1558 O O . GLY A 1 186 ? 7.685 -5.009 -18.340 1.00 55.91 186 GLY A O 1
ATOM 1559 N N . ILE A 1 187 ? 9.445 -4.358 -17.096 1.00 56.50 187 ILE A N 1
ATOM 1560 C CA . ILE A 1 187 ? 9.835 -5.701 -16.636 1.00 56.50 187 ILE A CA 1
ATOM 1561 C C . ILE A 1 187 ? 8.662 -6.538 -16.095 1.00 56.50 187 ILE A C 1
ATOM 1563 O O . ILE A 1 187 ? 8.621 -7.749 -16.302 1.00 56.50 187 ILE A O 1
ATOM 1567 N N . PHE A 1 188 ? 7.665 -5.907 -15.467 1.00 57.41 188 PHE A N 1
ATOM 1568 C CA . PHE A 1 188 ? 6.484 -6.600 -14.950 1.00 57.41 188 PHE A CA 1
ATOM 1569 C C . PHE A 1 188 ? 5.560 -7.113 -16.065 1.00 57.41 188 PHE A C 1
ATOM 1571 O O . PHE A 1 188 ? 5.002 -8.204 -15.941 1.00 57.41 188 PHE A O 1
ATOM 1578 N N . ALA A 1 189 ? 5.430 -6.377 -17.176 1.00 57.25 189 ALA A N 1
ATOM 1579 C CA . ALA A 1 189 ? 4.670 -6.825 -18.345 1.00 57.25 189 ALA A CA 1
ATOM 1580 C C . ALA A 1 189 ? 5.339 -8.041 -19.000 1.00 57.25 189 ALA A C 1
ATOM 1582 O O . ALA A 1 189 ? 4.672 -9.019 -19.340 1.00 57.25 189 ALA A O 1
ATOM 1583 N N . ASP A 1 190 ? 6.667 -8.009 -19.117 1.00 56.09 190 ASP A N 1
ATOM 1584 C CA . ASP A 1 190 ? 7.449 -9.105 -19.690 1.00 56.09 190 ASP A CA 1
ATOM 1585 C C . ASP A 1 190 ? 7.339 -10.386 -18.857 1.00 56.09 190 ASP A C 1
ATOM 1587 O O . ASP A 1 190 ? 7.220 -11.481 -19.410 1.00 56.09 190 ASP A O 1
ATOM 1591 N N . ILE A 1 191 ? 7.343 -10.268 -17.525 1.00 52.41 191 ILE A N 1
ATOM 1592 C CA . ILE A 1 191 ? 7.178 -11.412 -16.618 1.00 52.41 191 ILE A CA 1
ATOM 1593 C C . ILE A 1 191 ? 5.779 -12.021 -16.742 1.00 52.41 191 ILE A C 1
ATOM 1595 O O . ILE A 1 191 ? 5.656 -13.244 -16.830 1.00 52.41 191 ILE A O 1
ATOM 1599 N N . LEU A 1 192 ? 4.728 -11.194 -16.776 1.00 52.84 192 LEU A N 1
ATOM 1600 C CA . LEU A 1 192 ? 3.353 -11.677 -16.948 1.00 52.84 192 LEU A CA 1
ATOM 1601 C C . LEU A 1 192 ? 3.161 -12.398 -18.289 1.00 52.84 192 LEU A C 1
ATOM 1603 O O . LEU A 1 192 ? 2.484 -13.424 -18.341 1.00 52.84 192 LEU A O 1
ATOM 1607 N N . ASN A 1 193 ? 3.790 -11.909 -19.359 1.00 50.31 193 ASN A N 1
ATOM 1608 C CA . ASN A 1 193 ? 3.677 -12.499 -20.695 1.00 50.31 193 ASN A CA 1
ATOM 1609 C C . ASN A 1 193 ? 4.451 -13.818 -20.861 1.00 50.31 193 ASN A C 1
ATOM 1611 O O . ASN A 1 193 ? 4.088 -14.620 -21.715 1.00 50.31 193 ASN A O 1
ATOM 1615 N N . LYS A 1 194 ? 5.483 -14.074 -20.048 1.00 49.94 194 LYS A N 1
ATOM 1616 C CA . LYS A 1 194 ? 6.272 -15.323 -20.081 1.00 49.94 194 LYS A CA 1
ATOM 1617 C C . LYS A 1 194 ? 5.640 -16.496 -19.322 1.00 49.94 194 LYS A C 1
ATOM 1619 O O . LYS A 1 194 ? 6.140 -17.610 -19.428 1.00 49.94 194 LYS A O 1
ATOM 1624 N N . LYS A 1 195 ? 4.581 -16.260 -18.540 1.00 44.41 195 LYS A N 1
ATOM 1625 C CA . LYS A 1 195 ? 3.850 -17.298 -17.786 1.00 44.41 195 LYS A CA 1
ATOM 1626 C C . LYS A 1 195 ? 2.642 -17.884 -18.550 1.00 44.41 195 LYS A C 1
ATOM 1628 O O . LYS A 1 195 ? 1.873 -18.623 -17.940 1.00 44.41 195 LYS A O 1
ATOM 1633 N N . LYS A 1 196 ? 2.457 -17.551 -19.836 1.00 39.03 196 LYS A N 1
ATOM 1634 C CA . LYS A 1 196 ? 1.421 -18.130 -20.713 1.00 39.03 196 LYS A CA 1
ATOM 1635 C C . LYS A 1 196 ? 1.980 -19.208 -21.627 1.00 39.03 196 LYS A C 1
ATOM 1637 O O . LYS A 1 196 ? 3.121 -19.027 -22.102 1.00 39.03 196 LYS A O 1
#

Mean predicted aligned error: 12.59 Å